Protein AF-0000000077278291 (afdb_homodimer)

Secondary structure (DSSP, 8-state):
-------TT----S--S---PPTT-EEEEEEEE-TTT--EEEEEEEGGGTTEEEEEEE-TT---EEE-SPTT--B---TTTTTS--EEEETTEEEEEETTTTEEEEEE-SSTTPPPEE-SPS-SEEEEEEEEEGGGTEEEEEEEE-TTTTSPPEEEEEEEETTT--EE-GGG-/-------TT----S--S---PPTT-EEEEEEEE-TTT--EEEEEEEGGGTTEEEEEEE-TT---EEE-SPTT--B---TTTTTS--EEEETTEEEEEETTTTEEEEEE-SSTTPPPEE-SPS-SEEEEEEEEEGGGTEEEEEEEE-TTTTS--EEEEEEEETTT--EE-GGG-

Foldseek 3Di:
DDPPPPPPVPPVLVPPPPPPPDPPKDWDADWDAAPPQRKIKTWIQDVVQVRAIFMWIDDRVDDDIATAADRPFHFFWCVVHRPFAAWDDYPQKIWGATHVQQFIWIFHDDHNPTHIDTQADRFQKHWGDWDQDVVQCWIWTFIWHCRVPPDDIDTDIWTARRVRRDIHVPVVD/DPPPPPPVVPPVLVPPPPPPPDPPKDWDADWDAAPPQRKIKTWIQDVVQVRAIFMWIDDRVDDDIATAADRPFHFFWCPVHRPFAAWDDYPQKIWGATHVQQFIWIFHDDHNPTHIDTQADRFQKHWGDWDQDVVQCWIWTFIWHCRVPPDDIDTDIWIARRVRRDIHVPVVD

Radius of gyration: 21.58 Å; Cα contacts (8 Å, |Δi|>4): 771; chains: 2; bounding box: 60×53×53 Å

Sequence (346 aa):
MGGVEAEYGSWKSPISSHLVTRSGNKVDEEPQVDPVTGNVFWSESVNTEEGRNAVFYVTPGKSEVMRWTPPGYDVRTRVNEYGGRAFTVYNNTVFFSQVIDDALYKQDGPGPDTQPSRLTSPSKKRYADGVYWPLKKALVMVVEDHEQGGRETVTALMAVDINTGILGLSGSSMGGVEAEYGSWKSPISSHLVTRSGNKVDEEPQVDPVTGNVFWSESVNTEEGRNAVFYVTPGKSEVMRWTPPGYDVRTRVNEYGGRAFTVYNNTVFFSQVIDDALYKQDGPGPDTQPSRLTSPSKKRYADGVYWPLKKALVMVVEDHEQGGRETVTALMAVDINTGILGLSGSS

Organism: Petrolisthes cinctipes (NCBI:txid88211)

Structure (mmCIF, N/CA/C/O backbone):
data_AF-0000000077278291-model_v1
#
loop_
_entity.id
_entity.type
_entity.pdbx_description
1 polymer 'Uncharacterized protein'
#
loop_
_atom_site.group_PDB
_atom_site.id
_atom_site.type_symbol
_atom_site.label_atom_id
_atom_site.label_alt_id
_atom_site.label_comp_id
_atom_site.label_asym_id
_atom_site.label_entity_id
_atom_site.label_seq_id
_atom_site.pdbx_PDB_ins_code
_atom_site.Cartn_x
_atom_site.Cartn_y
_atom_site.Cartn_z
_atom_site.occupancy
_atom_site.B_iso_or_equiv
_atom_site.auth_seq_id
_atom_site.auth_comp_id
_atom_site.auth_asym_id
_atom_site.auth_atom_id
_atom_site.pdbx_PDB_model_num
ATOM 1 N N . MET A 1 1 ? 32.844 -18.781 21.156 1 25.22 1 MET A N 1
ATOM 2 C CA . MET A 1 1 ? 32.812 -17.984 19.938 1 25.22 1 MET A CA 1
ATOM 3 C C . MET A 1 1 ? 31.406 -17.438 19.688 1 25.22 1 MET A C 1
ATOM 5 O O . MET A 1 1 ? 30.5 -18.172 19.312 1 25.22 1 MET A O 1
ATOM 9 N N . GLY A 1 2 ? 30.828 -16.609 20.547 1 25.22 2 GLY A N 1
ATOM 10 C CA . GLY A 1 2 ? 29.438 -16.297 20.844 1 25.22 2 GLY A CA 1
ATOM 11 C C . GLY A 1 2 ? 28.75 -15.5 19.734 1 25.22 2 GLY A C 1
ATOM 12 O O . GLY A 1 2 ? 29.234 -14.438 19.344 1 25.22 2 GLY A O 1
ATOM 13 N N . GLY A 1 3 ? 28.109 -16.172 18.688 1 23.67 3 GLY A N 1
ATOM 14 C CA . GLY A 1 3 ? 27.531 -15.75 17.422 1 23.67 3 GLY A CA 1
ATOM 15 C C . GLY A 1 3 ? 26.391 -14.758 17.594 1 23.67 3 GLY A C 1
ATOM 16 O O . GLY A 1 3 ? 25.422 -15.039 18.281 1 23.67 3 GLY A O 1
ATOM 17 N N . VAL A 1 4 ? 26.75 -13.414 17.781 1 26.97 4 VAL A N 1
ATOM 18 C CA . VAL A 1 4 ? 25.781 -12.352 18.016 1 26.97 4 VAL A CA 1
ATOM 19 C C . VAL A 1 4 ? 24.703 -12.391 16.938 1 26.97 4 VAL A C 1
ATOM 21 O O . VAL A 1 4 ? 24.984 -12.25 15.75 1 26.97 4 VAL A O 1
ATOM 24 N N . GLU A 1 5 ? 23.703 -13.219 17.078 1 24.02 5 GLU A N 1
ATOM 25 C CA . GLU A 1 5 ? 22.547 -13.398 16.219 1 24.02 5 GLU A CA 1
ATOM 26 C C . GLU A 1 5 ? 21.812 -12.086 15.977 1 24.02 5 GLU A C 1
ATOM 28 O O . GLU A 1 5 ? 21.344 -11.453 16.922 1 24.02 5 GLU A O 1
ATOM 33 N N . ALA A 1 6 ? 22.391 -11.219 15.102 1 30.06 6 ALA A N 1
ATOM 34 C CA . ALA A 1 6 ? 21.75 -9.969 14.719 1 30.06 6 ALA A CA 1
ATOM 35 C C . ALA A 1 6 ? 20.266 -10.18 14.43 1 30.06 6 ALA A C 1
ATOM 37 O O . ALA A 1 6 ? 19.891 -11.07 13.672 1 30.06 6 ALA A O 1
ATOM 38 N N . GLU A 1 7 ? 19.484 -9.961 15.398 1 27.88 7 GLU A N 1
ATOM 39 C CA . GLU A 1 7 ? 18.031 -10.078 15.367 1 27.88 7 GLU A CA 1
ATOM 40 C C . GLU A 1 7 ? 17.453 -9.508 14.07 1 27.88 7 GLU A C 1
ATOM 42 O O . GLU A 1 7 ? 17.922 -8.469 13.586 1 27.88 7 GLU A O 1
ATOM 47 N N . TYR A 1 8 ? 17.047 -10.211 13.062 1 28.86 8 TYR A N 1
ATOM 48 C CA . TYR A 1 8 ? 16.547 -10.07 11.695 1 28.86 8 TYR A CA 1
ATOM 49 C C . TYR A 1 8 ? 15.742 -8.797 11.531 1 28.86 8 TYR A C 1
ATOM 51 O O . TYR A 1 8 ? 15.781 -8.148 10.484 1 28.86 8 TYR A O 1
ATOM 59 N N . GLY A 1 9 ? 14.75 -8.547 12.344 1 29.75 9 GLY A N 1
ATOM 60 C CA . GLY A 1 9 ? 13.789 -7.461 12.18 1 29.75 9 GLY A CA 1
ATOM 61 C C . GLY A 1 9 ? 14.43 -6.086 12.242 1 29.75 9 GLY A C 1
ATOM 62 O O . GLY A 1 9 ? 13.734 -5.07 12.258 1 29.75 9 GLY A O 1
ATOM 63 N N . SER A 1 10 ? 15.641 -5.918 12.805 1 31.31 10 SER A N 1
ATOM 64 C CA . SER A 1 10 ? 16.312 -4.629 12.969 1 31.31 10 SER A CA 1
ATOM 65 C C . SER A 1 10 ? 16.656 -4.012 11.625 1 31.31 10 SER A C 1
ATOM 67 O O . SER A 1 10 ? 17.609 -4.426 10.969 1 31.31 10 SER A O 1
ATOM 69 N N . TRP A 1 11 ? 15.695 -3.873 10.727 1 31.73 11 TRP A N 1
ATOM 70 C CA . TRP A 1 11 ? 16.172 -2.963 9.688 1 31.73 11 TRP A CA 1
ATOM 71 C C . TRP A 1 11 ? 17.141 -1.938 10.273 1 31.73 11 TRP A C 1
ATOM 73 O O . TRP A 1 11 ? 16.812 -1.235 11.227 1 31.73 11 TRP A O 1
ATOM 83 N N . LYS A 1 12 ? 18.359 -2.002 10.336 1 34.72 12 LYS A N 1
ATOM 84 C CA . LYS A 1 12 ? 19.281 -0.893 10.547 1 34.72 12 LYS A CA 1
ATOM 85 C C . LYS A 1 12 ? 18.781 0.377 9.867 1 34.72 12 LYS A C 1
ATOM 87 O O . LYS A 1 12 ? 18.953 0.541 8.656 1 34.72 12 LYS A O 1
ATOM 92 N N . SER A 1 13 ? 17.422 0.618 9.914 1 37.16 13 SER A N 1
ATOM 93 C CA . SER A 1 13 ? 16.953 1.89 9.367 1 37.16 13 SER A CA 1
ATOM 94 C C . SER A 1 13 ? 17.984 2.994 9.594 1 37.16 13 SER A C 1
ATOM 96 O O . SER A 1 13 ? 18.578 3.086 10.672 1 37.16 13 SER A O 1
ATOM 98 N N . PRO A 1 14 ? 18.734 3.33 8.523 1 42.59 14 PRO A N 1
ATOM 99 C CA . PRO A 1 14 ? 19.641 4.453 8.766 1 42.59 14 PRO A CA 1
ATOM 100 C C . PRO A 1 14 ? 19.109 5.41 9.836 1 42.59 14 PRO A C 1
ATOM 102 O O . PRO A 1 14 ? 19.688 6.488 10.039 1 42.59 14 PRO A O 1
ATOM 105 N N . ILE A 1 15 ? 17.875 5.266 10.141 1 44.38 15 ILE A N 1
ATOM 106 C CA . ILE A 1 15 ? 17.469 6.227 11.156 1 44.38 15 ILE A CA 1
ATOM 107 C C . ILE A 1 15 ? 18.141 5.883 12.484 1 44.38 15 ILE A C 1
ATOM 109 O O . ILE A 1 15 ? 17.828 4.871 13.109 1 44.38 15 ILE A O 1
ATOM 113 N N . SER A 1 16 ? 19.406 5.852 12.602 1 40.69 16 SER A N 1
ATOM 114 C CA . SER A 1 16 ? 20.062 5.816 13.906 1 40.69 16 SER A CA 1
ATOM 115 C C . SER A 1 16 ? 19.188 6.465 14.977 1 40.69 16 SER A C 1
ATOM 117 O O . SER A 1 16 ? 18.344 7.312 14.672 1 40.69 16 SER A O 1
ATOM 119 N N . SER A 1 17 ? 18.844 5.824 16.062 1 43.03 17 SER A N 1
ATOM 120 C CA . SER A 1 17 ? 18.328 6.344 17.328 1 43.03 17 SER A CA 1
ATOM 121 C C . SER A 1 17 ? 18.516 7.855 17.422 1 43.03 17 SER A C 1
ATOM 123 O O . SER A 1 17 ? 17.891 8.516 18.25 1 43.03 17 SER A O 1
ATOM 125 N N . HIS A 1 18 ? 19.469 8.352 16.75 1 47.84 18 HIS A N 1
ATOM 126 C CA . HIS A 1 18 ? 19.75 9.75 17.062 1 47.84 18 HIS A CA 1
ATOM 127 C C . HIS A 1 18 ? 18.875 10.688 16.25 1 47.84 18 HIS A C 1
ATOM 129 O O . HIS A 1 18 ? 19.359 11.633 15.625 1 47.84 18 HIS A O 1
ATOM 135 N N . LEU A 1 19 ? 17.719 10.102 15.711 1 53.25 19 LEU A N 1
ATOM 136 C CA . LEU A 1 19 ? 16.922 11.188 15.148 1 53.25 19 LEU A CA 1
ATOM 137 C C . LEU A 1 19 ? 16.828 12.359 16.109 1 53.25 19 LEU A C 1
ATOM 139 O O . LEU A 1 19 ? 16.344 12.211 17.234 1 53.25 19 LEU A O 1
ATOM 143 N N . VAL A 1 20 ? 17.781 13.258 16.047 1 52.31 20 VAL A N 1
ATOM 144 C CA . VAL A 1 20 ? 17.797 14.484 16.844 1 52.31 20 VAL A CA 1
ATOM 145 C C . VAL A 1 20 ? 16.594 15.344 16.5 1 52.31 20 VAL A C 1
ATOM 147 O O . VAL A 1 20 ? 16.438 15.789 15.352 1 52.31 20 VAL A O 1
ATOM 150 N N . THR A 1 21 ? 15.508 15.148 17.203 1 61.69 21 THR A N 1
ATOM 151 C CA . THR A 1 21 ? 14.406 16.094 17.109 1 61.69 21 THR A CA 1
ATOM 152 C C . THR A 1 21 ? 14.883 17.516 17.391 1 61.69 21 THR A C 1
ATOM 154 O O . THR A 1 21 ? 15.945 17.703 18 1 61.69 21 THR A O 1
ATOM 157 N N . ARG A 1 22 ? 14.188 18.406 16.703 1 65.56 22 ARG A N 1
ATOM 158 C CA . ARG A 1 22 ? 14.43 19.797 17.062 1 65.56 22 ARG A CA 1
ATOM 159 C C . ARG A 1 22 ? 14.172 20.031 18.547 1 65.56 22 ARG A C 1
ATOM 161 O O . ARG A 1 22 ? 13.297 19.406 19.141 1 65.56 22 ARG A O 1
ATOM 168 N N . SER A 1 23 ? 15.016 20.844 19.109 1 66.88 23 SER A N 1
ATOM 169 C CA . SER A 1 23 ? 14.977 21.109 20.547 1 66.88 23 SER A CA 1
ATOM 170 C C . SER A 1 23 ? 13.562 21.438 21.016 1 66.88 23 SER A C 1
ATOM 172 O O . SER A 1 23 ? 12.914 22.328 20.453 1 66.88 23 SER A O 1
ATOM 174 N N . GLY A 1 24 ? 13.047 20.609 21.953 1 78.31 24 GLY A N 1
ATOM 175 C CA . GLY A 1 24 ? 11.781 20.859 22.625 1 78.31 24 GLY A CA 1
ATOM 176 C C . GLY A 1 24 ? 10.609 20.125 21.984 1 78.31 24 GLY A C 1
ATOM 177 O O . GLY A 1 24 ? 9.555 19.969 22.609 1 78.31 24 GLY A O 1
ATOM 178 N N . ASN A 1 25 ? 10.805 19.688 20.781 1 83.88 25 ASN A N 1
ATOM 179 C CA . ASN A 1 25 ? 9.727 18.938 20.141 1 83.88 25 ASN A CA 1
ATOM 180 C C . ASN A 1 25 ? 9.719 17.484 20.594 1 83.88 25 ASN A C 1
ATOM 182 O O . ASN A 1 25 ? 10.719 16.969 21.109 1 83.88 25 ASN A O 1
ATOM 186 N N . LYS A 1 26 ? 8.531 16.906 20.531 1 87.94 26 LYS A N 1
ATOM 187 C CA . LYS A 1 26 ? 8.367 15.477 20.797 1 87.94 26 LYS A CA 1
ATOM 188 C C . LYS A 1 26 ? 7.918 14.734 19.531 1 87.94 26 LYS A C 1
ATOM 190 O O . LYS A 1 26 ? 7.008 15.18 18.844 1 87.94 26 LYS A O 1
ATOM 195 N N . VAL A 1 27 ? 8.609 13.641 19.297 1 88.94 27 VAL A N 1
ATOM 196 C CA . VAL A 1 27 ? 8.18 12.789 18.188 1 88.94 27 VAL A CA 1
ATOM 197 C C . VAL A 1 27 ? 6.805 12.203 18.5 1 88.94 27 VAL A C 1
ATOM 199 O O . VAL A 1 27 ? 6.574 11.664 19.578 1 88.94 27 VAL A O 1
ATOM 202 N N . ASP A 1 28 ? 5.914 12.406 17.562 1 91.31 28 ASP A N 1
ATOM 203 C CA . ASP A 1 28 ? 4.566 11.875 17.734 1 91.31 28 ASP A CA 1
ATOM 204 C C . ASP A 1 28 ? 4.375 10.586 16.953 1 91.31 28 ASP A C 1
ATOM 206 O O . ASP A 1 28 ? 3.992 9.555 17.516 1 91.31 28 ASP A O 1
ATOM 210 N N . GLU A 1 29 ? 4.598 10.594 15.672 1 90.31 29 GLU A N 1
ATOM 211 C CA . GLU A 1 29 ? 4.562 9.375 14.859 1 90.31 29 GLU A CA 1
ATOM 212 C C . GLU A 1 29 ? 5.965 8.953 14.43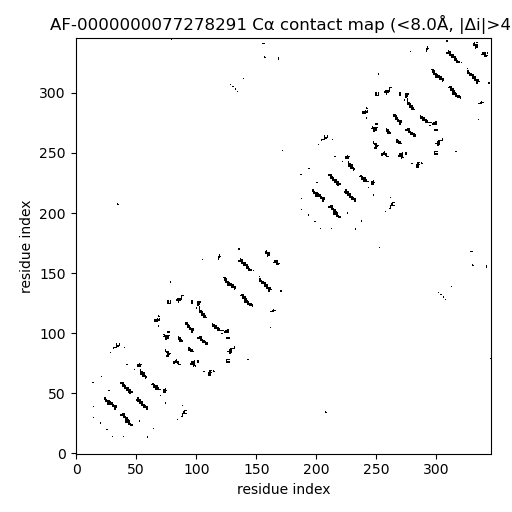8 1 90.31 29 GLU A C 1
ATOM 214 O O . GLU A 1 29 ? 6.781 9.781 14.039 1 90.31 29 GLU A O 1
ATOM 219 N N . GLU A 1 30 ? 6.133 7.648 14.508 1 86.19 30 GLU A N 1
ATOM 220 C CA . GLU A 1 30 ? 7.434 7.066 14.203 1 86.19 30 GLU A CA 1
ATOM 221 C C . GLU A 1 30 ? 7.82 7.32 12.75 1 86.19 30 GLU A C 1
ATOM 223 O O . GLU A 1 30 ? 6.953 7.465 11.883 1 86.19 30 GLU A O 1
ATOM 228 N N . PRO A 1 31 ? 9.117 7.281 12.547 1 92 31 PRO A N 1
ATOM 229 C CA . PRO A 1 31 ? 9.633 7.609 11.219 1 92 31 PRO A CA 1
ATOM 230 C C . PRO A 1 31 ? 9.164 6.633 10.141 1 92 31 PRO A C 1
ATOM 232 O O . PRO A 1 31 ? 9 5.441 10.414 1 92 31 PRO A O 1
ATOM 235 N N . GLN A 1 32 ? 8.898 7.188 9.031 1 92.88 32 GLN A N 1
ATOM 236 C CA . GLN A 1 32 ? 8.641 6.473 7.785 1 92.88 32 GLN A CA 1
ATOM 237 C C . GLN A 1 32 ? 9.695 6.801 6.734 1 92.88 32 GLN A C 1
ATOM 239 O O . GLN A 1 32 ? 10.102 7.953 6.59 1 92.88 32 GLN A O 1
ATOM 244 N N . VAL A 1 33 ? 10.102 5.77 6.016 1 91.62 33 VAL A N 1
ATOM 245 C CA . VAL A 1 33 ? 11.031 5.965 4.91 1 91.62 33 VAL A CA 1
ATOM 246 C C . VAL A 1 33 ? 10.273 6.016 3.59 1 91.62 33 VAL A C 1
ATOM 248 O O . VAL A 1 33 ? 9.461 5.129 3.299 1 91.62 33 VAL A O 1
ATOM 251 N N . ASP A 1 34 ? 10.477 7.055 2.865 1 92.69 34 ASP A N 1
ATOM 252 C CA . ASP A 1 34 ? 9.938 7.105 1.51 1 92.69 34 ASP A CA 1
ATOM 253 C C . ASP A 1 34 ? 10.562 6.023 0.629 1 92.69 34 ASP A C 1
ATOM 255 O O . ASP A 1 34 ? 11.773 6.02 0.406 1 92.69 34 ASP A O 1
ATOM 259 N N . PRO A 1 35 ? 9.75 5.152 0.091 1 87.44 35 PRO A N 1
ATOM 260 C CA . PRO A 1 35 ? 10.328 4.016 -0.628 1 87.44 35 PRO A CA 1
ATOM 261 C C . PRO A 1 35 ? 10.977 4.418 -1.95 1 87.44 35 PRO A C 1
ATOM 263 O O . PRO A 1 35 ? 11.727 3.639 -2.537 1 87.44 35 PRO A O 1
ATOM 266 N N . VAL A 1 36 ? 10.688 5.582 -2.432 1 87.5 36 VAL A N 1
ATOM 267 C CA . VAL A 1 36 ? 11.219 6.027 -3.717 1 87.5 36 VAL A CA 1
ATOM 268 C C . VAL A 1 36 ? 12.492 6.832 -3.496 1 87.5 36 VAL A C 1
ATOM 270 O O . VAL A 1 36 ? 13.523 6.555 -4.113 1 87.5 36 VAL A O 1
ATOM 273 N N . THR A 1 37 ? 12.508 7.738 -2.533 1 88.94 37 THR A N 1
ATOM 274 C CA . THR A 1 37 ? 13.609 8.688 -2.396 1 88.94 37 THR A CA 1
ATOM 275 C C . THR A 1 37 ? 14.57 8.242 -1.298 1 88.94 37 THR A C 1
ATOM 277 O O . THR A 1 37 ? 15.711 8.711 -1.24 1 88.94 37 THR A O 1
ATOM 280 N N . GLY A 1 38 ? 14.047 7.477 -0.357 1 88.5 38 GLY A N 1
ATOM 281 C CA . GLY A 1 38 ? 14.859 7.09 0.788 1 88.5 38 GLY A CA 1
ATOM 282 C C . GLY A 1 38 ? 14.844 8.125 1.898 1 88.5 38 GLY A C 1
ATOM 283 O O . GLY A 1 38 ? 15.398 7.887 2.977 1 88.5 38 GLY A O 1
ATOM 284 N N . ASN A 1 39 ? 14.242 9.234 1.691 1 91.25 39 ASN A N 1
ATOM 285 C CA . ASN A 1 39 ? 14.117 10.234 2.748 1 91.25 39 ASN A CA 1
ATOM 286 C C . ASN A 1 39 ? 13.297 9.711 3.924 1 91.25 39 ASN A C 1
ATOM 288 O O . ASN A 1 39 ? 12.414 8.875 3.744 1 91.25 39 ASN A O 1
ATOM 292 N N . VAL A 1 40 ? 13.633 10.203 5.094 1 92.69 40 VAL A N 1
ATOM 293 C CA . VAL A 1 40 ? 12.969 9.766 6.316 1 92.69 40 VAL A CA 1
ATOM 294 C C . VAL A 1 40 ? 12.047 10.867 6.836 1 92.69 40 VAL A C 1
ATOM 296 O O . VAL A 1 40 ? 12.469 12.008 7 1 92.69 40 VAL A O 1
ATOM 299 N N . PHE A 1 41 ? 10.828 10.492 7.105 1 93.69 41 PHE A N 1
ATOM 300 C CA . PHE A 1 41 ? 9.82 11.438 7.547 1 93.69 41 PHE A CA 1
ATOM 301 C C . PHE A 1 41 ? 9.25 11.039 8.906 1 93.69 41 PHE A C 1
ATOM 303 O O . PHE A 1 41 ? 9.102 9.852 9.188 1 93.69 41 PHE A O 1
ATOM 310 N N . TRP A 1 42 ? 8.938 12.023 9.711 1 93.94 42 TRP A N 1
ATOM 311 C CA . TRP A 1 42 ? 8.227 11.797 10.961 1 93.94 42 TRP A CA 1
ATOM 312 C C . TRP A 1 42 ? 7.414 13.023 11.352 1 93.94 42 TRP A C 1
ATOM 314 O O . TRP A 1 42 ? 7.504 14.07 10.703 1 93.94 42 TRP A O 1
ATOM 324 N N . SER A 1 43 ? 6.535 12.867 12.305 1 95.5 43 SER A N 1
ATOM 325 C CA . SER A 1 43 ? 5.801 14.023 12.812 1 95.5 43 SER A CA 1
ATOM 326 C C . SER A 1 43 ? 6.234 14.375 14.234 1 95.5 43 SER A C 1
ATOM 328 O O . SER A 1 43 ? 6.602 13.492 15.008 1 95.5 43 SER A O 1
ATOM 330 N N . GLU A 1 44 ? 6.203 15.656 14.477 1 93.75 44 GLU A N 1
ATOM 331 C CA . GLU A 1 44 ? 6.508 16.188 15.805 1 93.75 44 GLU A CA 1
ATOM 332 C C . GLU A 1 44 ? 5.395 17.109 16.312 1 93.75 44 GLU A C 1
ATOM 334 O O . GLU A 1 44 ? 4.758 17.797 15.516 1 93.75 44 GLU A O 1
ATOM 339 N N . SER A 1 45 ? 5.211 16.984 17.594 1 95.88 45 SER A N 1
ATOM 340 C CA . SER A 1 45 ? 4.469 18.047 18.281 1 95.88 45 SER A CA 1
ATOM 341 C C . SER A 1 45 ? 5.344 19.281 18.484 1 95.88 45 SER A C 1
ATOM 343 O O . SER A 1 45 ? 6.371 19.203 19.172 1 95.88 45 SER A O 1
ATOM 345 N N . VAL A 1 46 ? 4.961 20.453 17.922 1 94.62 46 VAL A N 1
ATOM 346 C CA . VAL A 1 46 ? 5.781 21.656 17.906 1 94.62 46 VAL A CA 1
ATOM 347 C C . VAL A 1 46 ? 5.398 22.547 19.094 1 94.62 46 VAL A C 1
ATOM 349 O O . VAL A 1 46 ? 4.324 23.156 19.078 1 94.62 46 VAL A O 1
ATOM 352 N N . ASN A 1 47 ? 6.316 22.641 20.016 1 92.56 47 ASN A N 1
ATOM 353 C CA . ASN A 1 47 ? 6.051 23.344 21.266 1 92.56 47 ASN A CA 1
ATOM 354 C C . ASN A 1 47 ? 5.727 24.812 21.016 1 92.56 47 ASN A C 1
ATOM 356 O O . ASN A 1 47 ? 4.859 25.375 21.688 1 92.56 47 ASN A O 1
ATOM 360 N N . THR A 1 48 ? 6.375 25.406 20.078 1 93.25 48 THR A N 1
ATOM 361 C CA . THR A 1 48 ? 6.211 26.828 19.812 1 93.25 48 THR A CA 1
ATOM 362 C C . THR A 1 48 ? 4.945 27.078 18.984 1 93.25 48 THR A C 1
ATOM 364 O O . THR A 1 48 ? 4.594 28.234 18.734 1 93.25 48 THR A O 1
ATOM 367 N N . GLU A 1 49 ? 4.273 26.078 18.594 1 95.12 49 GLU A N 1
ATOM 368 C CA . GLU A 1 49 ? 3.055 26.172 17.797 1 95.12 49 GLU A CA 1
ATOM 369 C C . GLU A 1 49 ? 1.877 25.5 18.5 1 95.12 49 GLU A C 1
ATOM 371 O O . GLU A 1 49 ? 1.124 24.75 17.875 1 95.12 49 GLU A O 1
ATOM 376 N N . GLU A 1 50 ? 1.815 25.703 19.734 1 94.81 50 GLU A N 1
ATOM 377 C CA . GLU A 1 50 ? 0.716 25.234 20.578 1 94.81 50 GLU A CA 1
ATOM 378 C C . GLU A 1 50 ? 0.604 23.719 20.547 1 94.81 50 GLU A C 1
ATOM 380 O O . GLU A 1 50 ? -0.495 23.172 20.641 1 94.81 50 GLU A O 1
ATOM 385 N N . GLY A 1 51 ? 1.615 23.094 20.188 1 95.62 51 GLY A N 1
ATOM 386 C CA . GLY A 1 51 ? 1.646 21.641 20.234 1 95.62 51 GLY A CA 1
ATOM 387 C C . GLY A 1 51 ? 1.068 20.984 19 1 95.62 51 GLY A C 1
ATOM 388 O O . GLY A 1 51 ? 0.83 19.781 18.984 1 95.62 51 GLY A O 1
ATOM 389 N N . ARG A 1 52 ? 0.859 21.797 17.984 1 96.81 52 ARG A N 1
ATOM 390 C CA . ARG A 1 52 ? 0.421 21.203 16.719 1 96.81 52 ARG A CA 1
ATOM 391 C C . ARG A 1 52 ? 1.5 20.312 16.125 1 96.81 52 ARG A C 1
ATOM 393 O O . ARG A 1 52 ? 2.693 20.562 16.297 1 96.81 52 ARG A O 1
ATOM 400 N N . ASN A 1 53 ? 0.968 19.297 15.461 1 97.19 53 ASN A N 1
ATOM 401 C CA . ASN A 1 53 ? 1.907 18.375 14.828 1 97.19 53 ASN A CA 1
ATOM 402 C C . ASN A 1 53 ? 2.275 18.828 13.422 1 97.19 53 ASN A C 1
ATOM 404 O O . ASN A 1 53 ? 1.414 19.297 12.664 1 97.19 53 ASN A O 1
ATOM 408 N N . ALA A 1 54 ? 3.58 18.688 13.117 1 95.56 54 ALA A N 1
ATOM 409 C CA . ALA A 1 54 ? 4.105 18.922 11.781 1 95.56 54 ALA A CA 1
ATOM 410 C C . ALA A 1 54 ? 5 17.781 11.32 1 95.56 54 ALA A C 1
ATOM 412 O O . ALA A 1 54 ? 5.57 17.062 12.141 1 95.56 54 ALA A O 1
ATOM 413 N N . VAL A 1 55 ? 5.074 17.625 10.008 1 95.44 55 VAL A N 1
ATOM 414 C CA . VAL A 1 55 ? 5.945 16.609 9.43 1 95.44 55 VAL A CA 1
ATOM 415 C C . VAL A 1 55 ? 7.32 17.203 9.148 1 95.44 55 VAL A C 1
ATOM 417 O O . VAL A 1 55 ? 7.43 18.328 8.648 1 9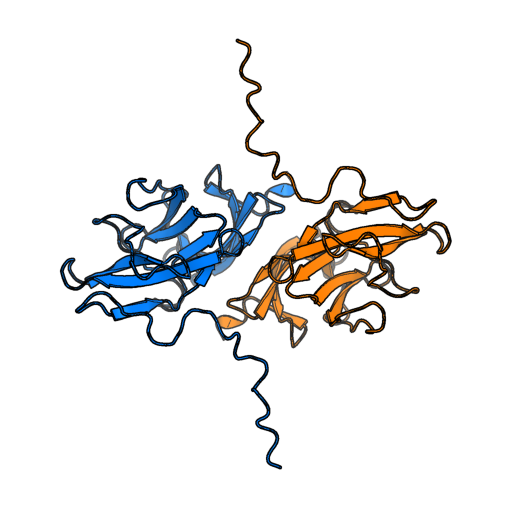5.44 55 VAL A O 1
ATOM 420 N N . PHE A 1 56 ? 8.305 16.469 9.547 1 93.25 56 PHE A N 1
ATOM 421 C CA . PHE A 1 56 ? 9.703 16.766 9.273 1 93.25 56 PHE A CA 1
ATOM 422 C C . PHE A 1 56 ? 10.359 15.656 8.469 1 93.25 56 PHE A C 1
ATOM 424 O O . PHE A 1 56 ? 9.781 14.578 8.312 1 93.25 56 PHE A O 1
ATOM 431 N N . TYR A 1 57 ? 11.5 16.016 7.902 1 92.62 57 TYR A N 1
ATOM 432 C CA . TYR A 1 57 ? 12.211 14.984 7.16 1 92.62 57 TYR A CA 1
ATOM 433 C C . TYR A 1 57 ? 13.719 15.227 7.18 1 92.62 57 TYR A C 1
ATOM 435 O O . TYR A 1 57 ? 14.164 16.328 7.52 1 92.62 57 TYR A O 1
ATOM 443 N N . VAL A 1 58 ? 14.406 14.188 6.922 1 89.62 58 VAL A N 1
ATOM 444 C CA . VAL A 1 58 ? 15.852 14.242 6.734 1 89.62 58 VAL A CA 1
ATOM 445 C C . VAL A 1 58 ? 16.25 13.359 5.559 1 89.62 58 VAL A C 1
ATOM 447 O O . VAL A 1 58 ? 15.609 12.336 5.297 1 89.62 58 VAL A O 1
ATOM 450 N N . THR A 1 59 ? 17.203 13.852 4.828 1 88.62 59 THR A N 1
ATOM 451 C CA . THR A 1 59 ? 17.844 13.008 3.822 1 88.62 59 THR 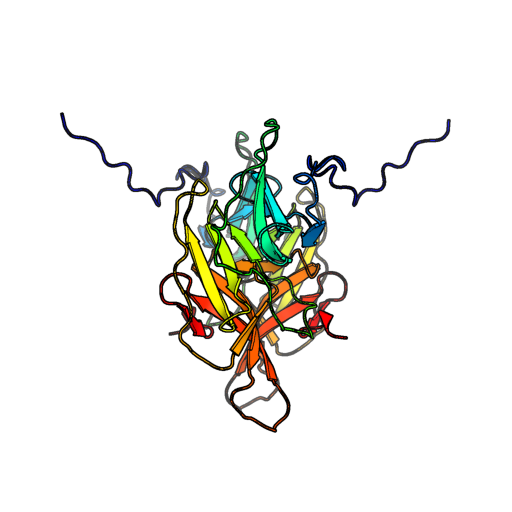A CA 1
ATOM 452 C C . THR A 1 59 ? 18.984 12.203 4.438 1 88.62 59 THR A C 1
ATOM 454 O O . THR A 1 59 ? 19.875 12.766 5.082 1 88.62 59 THR A O 1
ATOM 457 N N . PRO A 1 60 ? 18.891 10.93 4.273 1 85.44 60 PRO A N 1
ATOM 458 C CA . PRO A 1 60 ? 19.984 10.133 4.828 1 85.44 60 PRO A CA 1
ATOM 459 C C . PRO A 1 60 ? 21.359 10.633 4.375 1 85.44 60 PRO A C 1
ATOM 461 O O . PRO A 1 60 ? 21.547 10.945 3.195 1 85.44 60 PRO A O 1
ATOM 464 N N . GLY A 1 61 ? 22.25 10.656 5.293 1 84.25 61 GLY A N 1
ATOM 465 C CA . GLY A 1 61 ? 23.578 11.164 5.008 1 84.25 61 GLY A CA 1
ATOM 466 C C . GLY A 1 61 ? 23.719 12.656 5.234 1 84.25 61 GLY A C 1
ATOM 467 O O . GLY A 1 61 ? 24.828 13.188 5.273 1 84.25 61 GLY A O 1
ATOM 468 N N . LYS A 1 62 ? 22.609 13.219 5.242 1 83.12 62 LYS A N 1
ATOM 469 C CA . LYS A 1 62 ? 22.594 14.633 5.605 1 83.12 62 LYS A CA 1
ATOM 470 C C . LYS A 1 62 ? 22.125 14.836 7.043 1 83.12 62 LYS A C 1
ATOM 472 O O . LYS A 1 62 ? 21.422 13.984 7.594 1 83.12 62 LYS A O 1
ATOM 477 N N . SER A 1 63 ? 22.578 15.812 7.711 1 78.12 63 SER A N 1
ATOM 478 C CA . SER A 1 63 ? 22.25 16.016 9.117 1 78.12 63 SER A CA 1
ATOM 479 C C . SER A 1 63 ? 21.141 17.047 9.289 1 78.12 63 SER A C 1
ATOM 481 O O . SER A 1 63 ? 20.516 17.125 10.352 1 78.12 63 SER A O 1
ATOM 483 N N . GLU A 1 64 ? 20.875 17.672 8.336 1 84.06 64 GLU A N 1
ATOM 484 C CA . GLU A 1 64 ? 19.922 18.766 8.492 1 84.06 64 GLU A CA 1
ATOM 485 C C . GLU A 1 64 ? 18.484 18.266 8.445 1 84.06 64 GLU A C 1
ATOM 487 O O . GLU A 1 64 ? 18.062 17.672 7.457 1 84.06 64 GLU A O 1
ATOM 492 N N . VAL A 1 65 ? 17.781 18.469 9.523 1 87.75 65 VAL A N 1
ATOM 493 C CA . VAL A 1 65 ? 16.359 18.188 9.617 1 87.75 65 VAL A CA 1
ATOM 494 C C . VAL A 1 65 ? 15.57 19.375 9.039 1 87.75 65 VAL A C 1
ATOM 496 O O . VAL A 1 65 ? 15.82 20.531 9.391 1 87.75 65 VAL A O 1
ATOM 499 N N . MET A 1 66 ? 14.664 19.016 8.18 1 90.25 66 MET A N 1
ATOM 500 C CA . MET A 1 66 ? 13.852 20.062 7.559 1 90.25 66 MET A CA 1
ATOM 501 C C . MET A 1 66 ? 12.375 19.844 7.844 1 90.25 66 MET A C 1
ATOM 503 O O . MET A 1 66 ? 11.914 18.703 7.957 1 90.25 66 MET A O 1
ATOM 507 N N . ARG A 1 67 ? 11.742 20.969 7.961 1 92.31 67 ARG A N 1
ATOM 508 C CA . ARG A 1 67 ? 10.289 20.922 8.094 1 92.31 67 ARG A CA 1
ATOM 509 C C . ARG A 1 67 ? 9.625 20.75 6.727 1 92.31 67 ARG A C 1
ATOM 511 O O . ARG A 1 67 ? 10.023 21.391 5.75 1 92.31 67 ARG A O 1
ATOM 518 N N . TRP A 1 68 ? 8.625 19.891 6.668 1 95.06 68 TRP A N 1
ATOM 519 C CA . TRP A 1 68 ? 7.902 19.672 5.422 1 95.06 68 TRP A CA 1
ATOM 520 C C . TRP A 1 68 ? 6.574 20.422 5.422 1 95.06 68 TRP A C 1
ATOM 522 O O . TRP A 1 68 ? 6.285 21.188 4.5 1 95.06 68 TRP A O 1
ATOM 532 N N . THR A 1 69 ? 5.801 20.188 6.465 1 95.12 69 THR A N 1
ATOM 533 C CA . THR A 1 69 ? 4.48 20.812 6.551 1 95.12 69 THR A CA 1
ATOM 534 C C . THR A 1 69 ? 4.582 22.219 7.121 1 95.12 69 THR A C 1
ATOM 536 O O . THR A 1 69 ? 5.188 22.422 8.18 1 95.12 69 THR A O 1
ATOM 539 N N . PRO A 1 70 ? 3.988 23.203 6.539 1 93.94 70 PRO A N 1
ATOM 540 C CA . PRO A 1 70 ? 4.086 24.578 7.035 1 93.94 70 PRO A CA 1
ATOM 541 C C . PRO A 1 70 ? 3.283 24.797 8.312 1 93.94 70 PRO A C 1
ATOM 543 O O . PRO A 1 70 ? 2.459 23.953 8.688 1 93.94 70 PRO A O 1
ATOM 546 N N . PRO A 1 71 ? 3.633 25.906 8.953 1 92.75 71 PRO A N 1
ATOM 547 C CA . PRO A 1 71 ? 2.797 26.266 10.102 1 92.75 71 PRO A CA 1
ATOM 548 C C . PRO A 1 71 ? 1.321 26.406 9.734 1 92.75 71 PRO A C 1
ATOM 550 O O . PRO A 1 71 ? 0.995 26.703 8.586 1 92.75 71 PRO A O 1
ATOM 553 N N . GLY A 1 72 ? 0.433 26.188 10.688 1 93.44 72 GLY A N 1
ATOM 554 C CA . GLY A 1 72 ? -0.995 26.359 10.469 1 93.44 72 GLY A CA 1
ATOM 555 C C . GLY A 1 72 ? -1.728 25.031 10.281 1 93.44 72 GLY A C 1
ATOM 556 O O . GLY A 1 72 ? -2.957 25 10.336 1 93.44 72 GLY A O 1
ATOM 557 N N . TYR A 1 73 ? -0.973 24.062 10.062 1 96.12 73 TYR A N 1
ATOM 558 C CA . TYR A 1 73 ? -1.551 22.734 9.945 1 96.12 73 TYR A CA 1
ATOM 559 C C . TYR A 1 73 ? -1.325 21.922 11.219 1 96.12 73 TYR A C 1
ATOM 561 O O . TYR A 1 73 ? -0.425 22.234 12.008 1 96.12 73 TYR A O 1
ATOM 569 N N . ASP A 1 74 ? -2.18 21.016 11.453 1 98 74 ASP A N 1
ATOM 570 C CA . ASP A 1 74 ? -2.084 20.078 12.57 1 98 74 ASP A CA 1
ATOM 571 C C . ASP A 1 74 ? -2.264 18.641 12.102 1 98 74 ASP A C 1
ATOM 573 O O . ASP A 1 74 ? -3.391 18.156 12.008 1 98 74 ASP A O 1
ATOM 577 N N . VAL A 1 75 ? -1.149 17.969 11.898 1 97.75 75 VAL A N 1
ATOM 578 C CA . VAL A 1 75 ? -1.122 16.641 11.297 1 97.75 75 VAL A CA 1
ATOM 579 C C . VAL A 1 75 ? -1.452 15.594 12.359 1 97.75 75 VAL A C 1
ATOM 581 O O . VAL A 1 75 ? -0.552 14.977 12.93 1 97.75 75 VAL A O 1
ATOM 584 N N . ARG A 1 76 ? -2.691 15.445 12.586 1 98.19 76 ARG A N 1
ATOM 585 C CA . ARG A 1 76 ? -3.264 14.461 13.5 1 98.19 76 ARG A CA 1
ATOM 586 C C . ARG A 1 76 ? -4.598 13.945 12.977 1 98.19 76 ARG A C 1
ATOM 588 O O . ARG A 1 76 ? -5.191 14.539 12.078 1 98.19 76 ARG A O 1
ATOM 595 N N . THR A 1 77 ? -4.984 12.844 13.492 1 98.12 77 THR A N 1
ATOM 596 C CA . THR A 1 77 ? -6.297 12.289 13.164 1 98.12 77 THR A CA 1
ATOM 597 C C . THR A 1 77 ? -6.984 11.758 14.414 1 98.12 77 THR A C 1
ATOM 599 O O . THR A 1 77 ? -6.328 11.25 15.328 1 98.12 77 THR A O 1
ATOM 602 N N . ARG A 1 78 ? -8.25 11.781 14.375 1 96.62 78 ARG A N 1
ATOM 603 C CA . ARG A 1 78 ? -9.047 11.273 15.492 1 96.62 78 ARG A CA 1
ATOM 604 C C . ARG A 1 78 ? -9.422 9.812 15.281 1 96.62 78 ARG A C 1
ATOM 606 O O . ARG A 1 78 ? -10.055 9.195 16.141 1 96.62 78 ARG A O 1
ATOM 613 N N . VAL A 1 79 ? -9.086 9.289 14.219 1 95.94 79 VAL A N 1
ATOM 614 C CA . VAL A 1 79 ? -9.414 7.891 13.938 1 95.94 79 VAL A CA 1
ATOM 615 C C . VAL A 1 79 ? -8.867 7 15.055 1 95.94 79 VAL A C 1
ATOM 617 O O . VAL A 1 79 ? -7.742 7.191 15.516 1 95.94 79 VAL A O 1
ATOM 620 N N . ASN A 1 80 ? -9.711 6.02 15.492 1 92.19 80 ASN A N 1
ATOM 621 C CA . ASN A 1 80 ? -9.352 5.113 16.578 1 92.19 80 ASN A CA 1
ATOM 622 C C . ASN A 1 80 ? -8.922 5.879 17.828 1 92.19 80 ASN A C 1
ATOM 624 O O . ASN A 1 80 ? -7.914 5.547 18.453 1 92.19 80 ASN A O 1
ATOM 628 N N . GLU A 1 81 ? -9.633 6.98 18.094 1 90.38 81 GLU A N 1
ATOM 629 C CA . GLU A 1 81 ? -9.344 7.812 19.25 1 90.38 81 GLU A CA 1
ATOM 630 C C . GLU A 1 81 ? -7.895 8.289 19.25 1 90.38 81 GLU A C 1
ATOM 632 O O . GLU A 1 81 ? -7.18 8.125 20.234 1 90.38 81 GLU A O 1
ATOM 637 N N . TYR A 1 82 ? -7.395 8.852 18.203 1 90.88 82 TYR A N 1
ATOM 638 C CA . TYR A 1 82 ? -6.09 9.469 18.016 1 90.88 82 TYR A CA 1
ATOM 639 C C . TYR A 1 82 ? -4.992 8.414 17.922 1 90.88 82 TYR A C 1
ATOM 641 O O . TYR A 1 82 ? -3.807 8.727 18.016 1 90.88 82 TYR A O 1
ATOM 649 N N . GLY A 1 83 ? -5.473 7.176 17.656 1 91 83 GLY A N 1
ATOM 650 C CA . GLY A 1 83 ? -4.492 6.109 17.562 1 91 83 GLY A CA 1
ATOM 651 C C . GLY A 1 83 ? -4.035 5.852 16.125 1 91 83 GLY A C 1
ATOM 652 O O . GLY A 1 83 ? -3.053 5.145 15.906 1 91 83 GLY A O 1
ATOM 653 N N . GLY A 1 84 ? -4.695 6.371 15.203 1 94.31 84 GLY A N 1
ATOM 654 C CA . GLY A 1 84 ? -4.324 6.156 13.812 1 94.31 84 GLY A CA 1
ATOM 655 C C . GLY A 1 84 ? -3.139 6.996 13.375 1 94.31 84 GLY A C 1
ATOM 656 O O . GLY A 1 84 ? -2.832 8.016 13.992 1 94.31 84 GLY A O 1
ATOM 657 N N . ARG A 1 85 ? -2.465 6.559 12.383 1 96.88 85 ARG A N 1
ATOM 658 C CA . ARG A 1 85 ? -1.401 7.363 11.781 1 96.88 85 ARG A CA 1
ATOM 659 C C . ARG A 1 85 ? -1.973 8.406 10.828 1 96.88 85 ARG A C 1
ATOM 661 O O . ARG A 1 85 ? -2.834 8.102 10.008 1 96.88 85 ARG A O 1
ATOM 668 N N . ALA A 1 86 ? -1.391 9.57 10.922 1 98.38 86 ALA A N 1
ATOM 669 C CA . ALA A 1 86 ? -2.041 10.703 10.273 1 98.38 86 ALA A CA 1
ATOM 670 C C . ALA A 1 86 ? -1.359 11.055 8.953 1 98.38 86 ALA A C 1
ATOM 672 O O . ALA A 1 86 ? -1.877 11.852 8.172 1 98.38 86 ALA A O 1
ATOM 673 N N . PHE A 1 87 ? -0.154 10.445 8.688 1 97.69 87 PHE A N 1
ATOM 674 C CA . PHE A 1 87 ? 0.451 10.805 7.41 1 97.69 87 PHE A CA 1
ATOM 675 C C . PHE A 1 87 ? 1.122 9.594 6.777 1 97.69 87 PHE A C 1
ATOM 677 O O . PHE A 1 87 ? 1.421 8.609 7.461 1 97.69 87 PHE A O 1
ATOM 684 N N . THR A 1 88 ? 1.263 9.633 5.531 1 97.44 88 THR A N 1
ATOM 685 C CA . THR A 1 88 ? 2.072 8.734 4.723 1 97.44 88 THR A CA 1
ATOM 686 C C . THR A 1 88 ? 2.789 9.492 3.613 1 97.44 88 THR A C 1
ATOM 688 O O . THR A 1 88 ? 2.498 10.664 3.367 1 97.44 88 THR A O 1
ATOM 691 N N . VAL A 1 89 ? 3.814 8.852 3.107 1 95.88 89 VAL A N 1
ATOM 692 C CA . VAL A 1 89 ? 4.648 9.547 2.129 1 95.88 89 VAL A CA 1
ATOM 693 C C . VAL A 1 89 ? 4.961 8.617 0.962 1 95.88 89 VAL A C 1
ATOM 695 O O . VAL A 1 89 ? 5.125 7.406 1.152 1 95.88 89 VAL A O 1
ATOM 698 N N . TYR A 1 90 ? 4.965 9.141 -0.18 1 94.25 90 TYR A N 1
ATOM 699 C CA . TYR A 1 90 ? 5.406 8.453 -1.389 1 94.25 90 TYR A CA 1
ATOM 700 C C . TYR A 1 90 ? 5.996 9.445 -2.391 1 94.25 90 TYR A C 1
ATOM 702 O O . TYR A 1 90 ? 5.32 10.391 -2.811 1 94.25 90 TYR A O 1
ATOM 710 N N . ASN A 1 91 ? 7.242 9.227 -2.793 1 92.69 91 ASN A N 1
ATOM 711 C CA . ASN A 1 91 ? 7.934 10.008 -3.814 1 92.69 91 ASN A CA 1
ATOM 712 C C . ASN A 1 91 ? 7.844 11.5 -3.531 1 92.69 91 ASN A C 1
ATOM 714 O O . ASN A 1 91 ? 7.438 12.273 -4.395 1 92.69 91 ASN A O 1
ATOM 718 N N . ASN A 1 92 ? 8.117 11.844 -2.311 1 93.44 92 ASN A N 1
ATOM 719 C CA . ASN A 1 92 ? 8.203 13.219 -1.824 1 93.44 92 ASN A CA 1
ATOM 720 C C . ASN A 1 92 ? 6.832 13.891 -1.817 1 93.44 92 ASN A C 1
ATOM 722 O O . ASN A 1 92 ? 6.738 15.117 -1.875 1 93.44 92 ASN A O 1
ATOM 726 N N . THR A 1 93 ? 5.859 13.109 -1.861 1 95.81 93 THR A N 1
ATOM 727 C CA . THR A 1 93 ? 4.516 13.617 -1.606 1 95.81 93 THR A CA 1
ATOM 728 C C . THR A 1 93 ? 4 13.133 -0.255 1 95.81 93 THR A C 1
ATOM 730 O O . THR A 1 93 ? 3.98 11.93 0.01 1 95.81 93 THR A O 1
ATOM 733 N N . VAL A 1 94 ? 3.689 14.078 0.584 1 96.94 94 VAL A N 1
ATOM 734 C CA . VAL A 1 94 ? 3.113 13.75 1.884 1 96.94 94 VAL A CA 1
ATOM 735 C C . VAL A 1 94 ? 1.593 13.875 1.821 1 96.94 94 VAL A C 1
ATOM 737 O O . VAL A 1 94 ? 1.066 14.883 1.335 1 96.94 94 VAL A O 1
ATOM 740 N N . PHE A 1 95 ? 0.949 12.859 2.211 1 98.25 95 PHE A N 1
ATOM 741 C CA . PHE A 1 95 ? -0.488 12.875 2.453 1 98.25 95 PHE A CA 1
ATOM 742 C C . PHE A 1 95 ? -0.784 12.852 3.949 1 98.25 95 PHE A C 1
ATOM 744 O O . PHE A 1 95 ? -0.208 12.055 4.691 1 98.25 95 PHE A O 1
ATOM 751 N N . PHE A 1 96 ? -1.679 13.758 4.395 1 98.25 96 PHE A N 1
ATOM 752 C CA . PHE A 1 96 ? -1.871 13.781 5.84 1 98.25 96 PHE A CA 1
ATOM 753 C C . PHE A 1 96 ? -3.295 14.195 6.191 1 98.25 96 PHE A C 1
ATOM 755 O O . PHE A 1 96 ? -3.936 14.93 5.434 1 98.25 96 PHE A O 1
ATOM 762 N N . SER A 1 97 ? -3.732 13.688 7.27 1 98.69 97 SER A N 1
ATOM 763 C CA . SER A 1 97 ? -4.988 14.125 7.875 1 98.69 97 SER A CA 1
ATOM 764 C C . SER A 1 97 ? -4.785 15.375 8.727 1 98.69 97 SER A C 1
ATOM 766 O O . SER A 1 97 ? -3.824 15.453 9.5 1 98.69 97 SER A O 1
ATOM 768 N N . GLN A 1 98 ? -5.645 16.25 8.547 1 98.19 98 GLN A N 1
ATOM 769 C CA . GLN A 1 98 ? -5.672 17.438 9.375 1 98.19 98 GLN A CA 1
ATOM 770 C C . GLN A 1 98 ? -6.809 17.375 10.398 1 98.19 98 GLN A C 1
ATOM 772 O O . GLN A 1 98 ? -7.98 17.297 10.023 1 98.19 98 GLN A O 1
ATOM 777 N N . VAL A 1 99 ? -6.441 17.516 11.656 1 97.94 99 VAL A N 1
ATOM 778 C CA . VAL A 1 99 ? -7.418 17.25 12.711 1 97.94 99 VAL A CA 1
ATOM 779 C C . VAL A 1 99 ? -8.414 18.406 12.789 1 97.94 99 VAL A C 1
ATOM 781 O O . VAL A 1 99 ? -9.539 18.234 13.266 1 97.94 99 VAL A O 1
ATOM 784 N N . ILE A 1 100 ? -8.07 19.578 12.32 1 96.88 100 ILE A N 1
ATOM 785 C CA . ILE A 1 100 ? -8.898 20.781 12.422 1 96.88 100 ILE A CA 1
ATOM 786 C C . ILE A 1 100 ? -10.188 20.578 11.617 1 96.88 100 ILE A C 1
ATOM 788 O O . ILE A 1 100 ? -11.266 20.969 12.062 1 96.88 100 ILE A O 1
ATOM 792 N N . ASP A 1 101 ? -10.109 19.953 10.477 1 97.69 101 ASP A N 1
ATOM 793 C CA . ASP A 1 101 ? -11.289 19.828 9.625 1 97.69 101 ASP A CA 1
ATOM 794 C C . ASP A 1 101 ? -11.5 18.375 9.203 1 97.69 101 ASP A C 1
ATOM 796 O O . ASP A 1 101 ? -12.383 18.078 8.398 1 97.69 101 ASP A O 1
ATOM 800 N N . ASP A 1 102 ? -10.68 17.469 9.633 1 97.69 102 ASP A N 1
ATOM 801 C CA . ASP A 1 102 ? -10.758 16.031 9.453 1 97.69 102 ASP A CA 1
ATOM 802 C C . ASP A 1 102 ? -10.578 15.648 7.98 1 97.69 102 ASP A C 1
ATOM 804 O O . ASP A 1 102 ? -10.922 14.531 7.574 1 97.69 102 ASP A O 1
ATOM 808 N N . ALA A 1 103 ? -10.031 16.531 7.191 1 98.12 103 ALA A N 1
ATOM 809 C CA . ALA A 1 103 ? -9.836 16.266 5.77 1 98.12 103 ALA A CA 1
ATOM 810 C C . ALA A 1 103 ? -8.445 15.68 5.504 1 98.12 103 ALA A C 1
ATOM 812 O O . ALA A 1 103 ? -7.559 15.773 6.355 1 98.12 103 ALA A O 1
ATOM 813 N N . LEU A 1 104 ? -8.367 15.062 4.348 1 98.56 104 LEU A N 1
ATOM 814 C CA . LEU A 1 104 ? -7.082 14.586 3.834 1 98.56 104 LEU A CA 1
ATOM 815 C C . LEU A 1 104 ? -6.441 15.633 2.93 1 98.56 104 LEU A C 1
ATOM 817 O O . LEU A 1 104 ? -7.117 16.234 2.092 1 98.56 104 LEU A O 1
ATOM 821 N N . TYR A 1 105 ? -5.156 15.836 3.148 1 98.31 105 TYR A N 1
ATOM 822 C CA . TYR A 1 105 ? -4.402 16.812 2.371 1 98.31 105 TYR A CA 1
ATOM 823 C C . TYR A 1 105 ? -3.27 16.141 1.604 1 98.31 105 TYR A C 1
ATOM 825 O O . TYR A 1 105 ? -2.828 15.047 1.97 1 98.31 105 TYR A O 1
ATOM 833 N N . LYS A 1 106 ? -2.924 16.75 0.556 1 97.81 106 LYS A N 1
ATOM 834 C CA . LYS A 1 106 ? -1.783 16.391 -0.278 1 97.81 106 LYS A CA 1
ATOM 835 C C . LYS A 1 106 ? -0.782 17.531 -0.38 1 97.81 106 LYS A C 1
ATOM 837 O O . LYS A 1 106 ? -1.163 18.672 -0.639 1 97.81 106 LYS A O 1
ATOM 842 N N . GLN A 1 107 ? 0.422 17.188 -0.074 1 96.81 107 GLN A N 1
ATOM 843 C CA . GLN A 1 107 ? 1.499 18.172 -0.201 1 96.81 107 GLN A CA 1
ATOM 844 C C . GLN A 1 107 ? 2.615 17.641 -1.099 1 96.81 107 GLN A C 1
ATOM 846 O O . GLN A 1 107 ? 3.41 16.797 -0.679 1 96.81 107 GLN A O 1
ATOM 851 N N . ASP A 1 108 ? 2.547 18.172 -2.383 1 89.5 108 ASP A N 1
ATOM 852 C CA . ASP A 1 108 ? 3.547 17.766 -3.363 1 89.5 108 ASP A CA 1
ATOM 853 C C . ASP A 1 108 ? 4.855 18.531 -3.162 1 89.5 108 ASP A C 1
ATOM 855 O O . ASP A 1 108 ? 4.852 19.75 -2.979 1 89.5 108 ASP A O 1
ATOM 859 N N . GLY A 1 109 ? 5.898 18.125 -3.053 1 76.12 109 GLY A N 1
ATOM 860 C CA . GLY A 1 109 ? 7.07 18.984 -3.08 1 76.12 109 GLY A CA 1
ATOM 861 C C . GLY A 1 109 ? 8.32 18.312 -2.557 1 76.12 109 GLY A C 1
ATOM 862 O O . GLY A 1 109 ? 8.242 17.234 -1.939 1 76.12 109 GLY A O 1
ATOM 863 N N . PRO A 1 110 ? 9.328 18.641 -3.512 1 67.69 110 PRO A N 1
ATOM 864 C CA . PRO A 1 110 ? 10.523 18.578 -2.658 1 67.69 110 PRO A CA 1
ATOM 865 C C . PRO A 1 110 ? 10.648 19.797 -1.744 1 67.69 110 PRO A C 1
ATOM 867 O O . PRO A 1 110 ? 10.445 20.922 -2.184 1 67.69 110 PRO A O 1
ATOM 870 N N . GLY A 1 111 ? 10.586 19.734 -0.526 1 65.94 111 GLY A N 1
ATOM 871 C CA . GLY A 1 111 ? 10.992 20.844 0.324 1 65.94 111 GLY A CA 1
ATOM 872 C C . GLY A 1 111 ? 9.836 21.469 1.084 1 65.94 111 GLY A C 1
ATOM 873 O O . GLY A 1 111 ? 8.672 21.188 0.783 1 65.94 111 GLY A O 1
ATOM 874 N N . PRO A 1 112 ? 10.023 22.359 1.948 1 67.25 112 PRO A N 1
ATOM 875 C CA . PRO A 1 112 ? 9.109 22.969 2.918 1 67.25 112 PRO A CA 1
ATOM 876 C C . PRO A 1 112 ? 8.266 24.094 2.311 1 67.25 112 PRO A C 1
ATOM 878 O O . PRO A 1 112 ? 7.27 24.5 2.902 1 67.25 112 PRO A O 1
ATOM 881 N N . ASP A 1 113 ? 8.531 24.406 0.966 1 78.69 113 ASP A N 1
ATOM 882 C CA . ASP A 1 113 ? 7.887 25.625 0.457 1 78.69 113 ASP A CA 1
ATOM 883 C C . ASP A 1 113 ? 6.598 25.281 -0.283 1 78.69 113 ASP A C 1
ATOM 885 O O . ASP A 1 113 ? 5.863 26.172 -0.704 1 78.69 113 ASP A O 1
ATOM 889 N N . THR A 1 114 ? 6.273 24.109 -0.414 1 88.69 114 THR A N 1
ATOM 890 C CA . THR A 1 114 ? 5.051 23.734 -1.118 1 88.69 114 THR A CA 1
ATOM 891 C C . THR A 1 114 ? 3.863 23.719 -0.162 1 88.69 114 THR A C 1
ATOM 893 O O . THR A 1 114 ? 3.984 23.266 0.979 1 88.69 114 THR A O 1
ATOM 896 N N . GLN A 1 115 ? 2.785 24.359 -0.645 1 93.56 115 GLN A N 1
ATOM 897 C CA . GLN A 1 115 ? 1.577 24.422 0.173 1 93.56 115 GLN A CA 1
ATOM 898 C C . GLN A 1 115 ? 0.739 23.156 -0 1 93.56 115 GLN A C 1
ATOM 900 O O . GLN A 1 115 ? 0.538 22.688 -1.122 1 93.56 115 GLN A O 1
ATOM 905 N N . PRO A 1 116 ? 0.268 22.719 1.131 1 96.81 116 PRO A N 1
ATOM 906 C CA . PRO A 1 116 ? -0.662 21.594 1.013 1 96.81 116 PRO A CA 1
ATOM 907 C C . PRO A 1 116 ? -1.979 21.984 0.346 1 96.81 116 PRO A C 1
ATOM 909 O O . PRO A 1 116 ? -2.396 23.141 0.426 1 96.81 116 PRO A O 1
ATOM 912 N N . SER A 1 117 ? -2.553 21.031 -0.328 1 96.81 117 SER A N 1
ATOM 913 C CA . SER A 1 117 ? -3.895 21.172 -0.879 1 96.81 117 SER A CA 1
ATOM 914 C C . SER A 1 117 ? -4.852 20.141 -0.295 1 96.81 117 SER A C 1
ATOM 916 O O . SER A 1 117 ? -4.469 18.984 -0.07 1 96.81 117 SER A O 1
ATOM 918 N N . ARG A 1 118 ? -6.035 20.609 -0.025 1 97.94 118 ARG A N 1
ATOM 919 C CA . ARG A 1 118 ? -7.051 19.688 0.463 1 97.94 118 ARG A CA 1
ATOM 920 C C . ARG A 1 118 ? -7.414 18.656 -0.606 1 97.94 118 ARG A C 1
ATOM 922 O O . ARG A 1 118 ? -7.742 19.016 -1.737 1 97.94 118 ARG A O 1
ATOM 929 N N . LEU A 1 119 ? -7.383 17.469 -0.273 1 98.06 119 LEU A N 1
ATOM 930 C CA . LEU A 1 119 ? -7.645 16.406 -1.231 1 98.06 119 LEU A CA 1
ATOM 931 C C . LEU A 1 119 ? -9.102 15.969 -1.179 1 98.06 119 LEU A C 1
ATOM 933 O O . LEU A 1 119 ? -9.742 15.789 -2.219 1 98.06 119 LEU A O 1
ATOM 937 N N . THR A 1 120 ? -9.648 15.797 0.013 1 98 120 THR A N 1
ATOM 938 C CA . THR A 1 120 ? -11.008 15.289 0.129 1 98 120 THR A CA 1
ATOM 939 C C . THR A 1 120 ? -11.992 16.422 0.378 1 98 120 THR A C 1
ATOM 941 O O . THR A 1 120 ? -11.648 17.422 1.007 1 98 120 THR A O 1
ATOM 944 N N . SER A 1 121 ? -13.219 16.188 -0.058 1 95.31 121 SER A N 1
ATOM 945 C CA . SER A 1 121 ? -14.289 17.156 0.174 1 95.31 121 SER A CA 1
ATOM 946 C C . SER A 1 121 ? -14.766 17.125 1.622 1 95.31 121 SER A C 1
ATOM 948 O O . SER A 1 121 ? -14.555 16.125 2.324 1 95.31 121 SER A O 1
ATOM 950 N N . PRO A 1 122 ? -15.32 18.266 2.023 1 93.06 122 PRO A N 1
ATOM 951 C CA . PRO A 1 122 ? -15.867 18.266 3.385 1 93.06 122 PRO A CA 1
ATOM 952 C C . PRO A 1 122 ? -16.859 17.141 3.627 1 93.06 122 PRO A C 1
ATOM 954 O O . PRO A 1 122 ? -17.719 16.875 2.781 1 93.06 122 PRO A O 1
ATOM 957 N N . SER A 1 123 ? -16.672 16.453 4.723 1 93.12 123 SER A N 1
ATOM 958 C CA . SER A 1 123 ? -17.5 15.336 5.16 1 93.12 123 SER A CA 1
ATOM 959 C C . SER A 1 123 ? -17.281 15.023 6.637 1 93.12 123 SER A C 1
ATOM 961 O O . SER A 1 123 ? -16.562 15.742 7.324 1 93.12 123 SER A O 1
ATOM 963 N N . LYS A 1 124 ? -18 14.078 7.109 1 94.31 124 LYS A N 1
ATOM 964 C CA . LYS A 1 124 ? -17.797 13.633 8.484 1 94.31 124 LYS A CA 1
ATOM 965 C C . LYS A 1 124 ? -16.922 12.383 8.531 1 94.31 124 LYS A C 1
ATOM 967 O O . LYS A 1 124 ? -17.094 11.531 9.414 1 94.31 124 LYS A O 1
ATOM 972 N N . LYS A 1 125 ? -16.156 12.273 7.52 1 95.88 125 LYS A N 1
ATOM 973 C CA . LYS A 1 125 ? -15.211 11.164 7.461 1 95.88 125 LYS A CA 1
ATOM 974 C C . LYS A 1 125 ? -13.844 11.57 8.008 1 95.88 125 LYS A C 1
ATOM 976 O O . LYS A 1 125 ? -13.422 12.719 7.852 1 95.88 125 LYS A O 1
ATOM 981 N N . ARG A 1 126 ? -13.266 10.617 8.617 1 97.38 126 ARG A N 1
ATOM 982 C CA . ARG A 1 126 ? -11.906 10.742 9.125 1 97.38 126 ARG A CA 1
ATOM 983 C C . ARG A 1 126 ? -10.992 9.695 8.5 1 97.38 126 ARG A C 1
ATOM 985 O O . ARG A 1 126 ? -11.43 8.586 8.188 1 97.38 126 ARG A O 1
ATOM 992 N N . TYR A 1 127 ? -9.742 10.031 8.336 1 97.69 127 TYR A N 1
ATOM 993 C CA . TYR A 1 127 ? -8.812 9.219 7.566 1 97.69 127 TYR A CA 1
ATOM 994 C C . TYR A 1 127 ? -7.562 8.898 8.375 1 97.69 127 TYR A C 1
ATOM 996 O O . TYR A 1 127 ? -7.039 9.766 9.086 1 97.69 127 TYR A O 1
ATOM 1004 N N . ALA A 1 128 ? -7.078 7.648 8.242 1 97.56 128 ALA A N 1
ATOM 1005 C CA . ALA A 1 128 ? -5.852 7.262 8.938 1 97.56 128 ALA A CA 1
ATOM 1006 C C . ALA A 1 128 ? -5.164 6.098 8.219 1 97.56 128 ALA A C 1
ATOM 1008 O O . ALA A 1 128 ? -5.734 5.504 7.301 1 97.56 128 ALA A O 1
ATOM 1009 N N . ASP A 1 129 ? -3.938 5.84 8.578 1 96.44 129 ASP A N 1
ATOM 1010 C CA . ASP A 1 129 ? -3.189 4.625 8.273 1 96.44 129 ASP A CA 1
ATOM 1011 C C . ASP A 1 129 ? -3.123 4.383 6.766 1 96.44 129 ASP A C 1
ATOM 1013 O O . ASP A 1 129 ? -3.383 3.273 6.297 1 96.44 129 ASP A O 1
ATOM 1017 N N . GLY A 1 130 ? -2.719 5.418 6.082 1 96.56 130 GLY A N 1
ATOM 1018 C CA . GLY A 1 130 ? -2.711 5.363 4.629 1 96.56 130 GLY A CA 1
ATOM 1019 C C . GLY A 1 130 ? -1.517 4.617 4.066 1 96.56 130 GLY A C 1
ATOM 1020 O O . GLY A 1 130 ? -0.428 4.652 4.645 1 96.56 130 GLY A O 1
ATOM 1021 N N . VAL A 1 131 ? -1.768 3.98 2.936 1 95.44 131 VAL A N 1
ATOM 1022 C CA . VAL A 1 131 ? -0.701 3.422 2.109 1 95.44 131 VAL A CA 1
ATOM 1023 C C . VAL A 1 131 ? -0.949 3.768 0.644 1 95.44 131 VAL A C 1
ATOM 1025 O O . VAL A 1 131 ? -2.086 3.721 0.172 1 95.44 131 VAL A O 1
ATOM 1028 N N . TYR A 1 132 ? 0.178 4.152 0.034 1 96 132 TYR A N 1
ATOM 1029 C CA . TYR A 1 132 ? 0.063 4.496 -1.379 1 96 132 TYR A CA 1
ATOM 1030 C C . TYR A 1 132 ? -0.118 3.246 -2.23 1 96 132 TYR A C 1
ATOM 1032 O O . TYR A 1 132 ? 0.552 2.234 -2.01 1 96 132 TYR A O 1
ATOM 1040 N N . TRP A 1 133 ? -1.073 3.322 -3.111 1 93.88 133 TRP A N 1
ATOM 1041 C CA . TRP A 1 133 ? -1.44 2.281 -4.062 1 93.88 133 TRP A CA 1
ATOM 1042 C C . TRP A 1 133 ? -1.038 2.674 -5.48 1 93.88 133 TRP A C 1
ATOM 1044 O O . TRP A 1 133 ? -1.85 3.215 -6.234 1 93.88 133 TRP A O 1
ATOM 1054 N N . PRO A 1 134 ? 0.153 2.246 -5.895 1 89.5 134 PRO A N 1
ATOM 1055 C CA . PRO A 1 134 ? 0.676 2.73 -7.176 1 89.5 134 PRO A CA 1
ATOM 1056 C C . PRO A 1 134 ? -0.191 2.314 -8.359 1 89.5 134 PRO A C 1
ATOM 1058 O O . PRO A 1 134 ? -0.417 3.111 -9.273 1 89.5 134 PRO A O 1
ATOM 1061 N N . LEU A 1 135 ? -0.7 1.106 -8.312 1 85.75 135 LEU A N 1
ATOM 1062 C CA . LEU A 1 135 ? -1.468 0.569 -9.438 1 85.75 135 LEU A CA 1
ATOM 1063 C C . LEU A 1 135 ? -2.682 1.442 -9.734 1 85.75 135 LEU A C 1
ATOM 1065 O O . LEU A 1 135 ? -3.074 1.595 -10.891 1 85.75 135 LEU A O 1
ATOM 1069 N N . LYS A 1 136 ? -3.18 2.029 -8.719 1 90.69 136 LYS A N 1
ATOM 1070 C CA . LYS A 1 136 ? -4.441 2.746 -8.875 1 90.69 136 LYS A CA 1
ATOM 1071 C C . LYS A 1 136 ? -4.246 4.25 -8.688 1 90.69 136 LYS A C 1
ATOM 1073 O O . LYS A 1 136 ? -5.211 5.016 -8.742 1 90.69 136 LYS A O 1
ATOM 1078 N N . LYS A 1 137 ? -3.057 4.699 -8.508 1 93.38 137 LYS A N 1
ATOM 1079 C CA . LYS A 1 137 ? -2.777 6.094 -8.18 1 93.38 137 LYS A CA 1
ATOM 1080 C C . LYS A 1 137 ? -3.725 6.605 -7.094 1 93.38 137 LYS A C 1
ATOM 1082 O O . LYS A 1 137 ? -4.363 7.645 -7.262 1 93.38 137 LYS A O 1
ATOM 1087 N N . ALA A 1 138 ? -3.744 5.836 -6.039 1 96.31 138 ALA A N 1
ATOM 1088 C CA . ALA A 1 138 ? -4.656 6.098 -4.93 1 96.31 138 ALA A CA 1
ATOM 1089 C C . ALA A 1 138 ? -3.982 5.816 -3.59 1 96.31 138 ALA A C 1
ATOM 1091 O O . ALA A 1 138 ? -2.887 5.254 -3.545 1 96.31 138 ALA A O 1
ATOM 1092 N N . LEU A 1 139 ? -4.613 6.332 -2.539 1 97.19 139 LEU A N 1
ATOM 1093 C CA . LEU A 1 139 ? -4.332 5.906 -1.174 1 97.19 139 LEU A CA 1
ATOM 1094 C C . LEU A 1 139 ? -5.383 4.918 -0.685 1 97.19 139 LEU A C 1
ATOM 1096 O O . LEU A 1 139 ? -6.574 5.094 -0.942 1 97.19 139 LEU A O 1
ATOM 1100 N N . VAL A 1 140 ? -4.902 3.898 -0.057 1 96.38 140 VAL A N 1
ATOM 1101 C CA . VAL A 1 140 ? -5.824 3.127 0.772 1 96.38 140 VAL A CA 1
ATOM 1102 C C . VAL A 1 140 ? -5.785 3.646 2.207 1 96.38 140 VAL A C 1
ATOM 1104 O O . VAL A 1 140 ? -4.707 3.783 2.795 1 96.38 140 VAL A O 1
ATOM 1107 N N . MET A 1 141 ? -6.969 3.914 2.738 1 96.12 141 MET A N 1
ATOM 1108 C CA . MET A 1 141 ? -7.09 4.504 4.066 1 96.12 141 MET A CA 1
ATOM 1109 C C . MET A 1 141 ? -8.062 3.715 4.93 1 96.12 141 MET A C 1
ATOM 1111 O O . MET A 1 141 ? -9.023 3.135 4.418 1 96.12 141 MET A O 1
ATOM 1115 N N . VAL A 1 142 ? -7.762 3.73 6.184 1 95.5 142 VAL A N 1
ATOM 1116 C CA . VAL A 1 142 ? -8.82 3.461 7.152 1 95.5 142 VAL A CA 1
ATOM 1117 C C . VAL A 1 142 ? -9.727 4.684 7.281 1 95.5 142 VAL A C 1
ATOM 1119 O O . VAL A 1 142 ? -9.258 5.781 7.594 1 95.5 142 VAL A O 1
ATOM 1122 N N . VAL A 1 143 ? -11.023 4.5 7.059 1 94.5 143 VAL A N 1
ATOM 1123 C CA . VAL A 1 143 ? -11.961 5.621 7.059 1 94.5 143 VAL A CA 1
ATOM 1124 C C . VAL A 1 143 ? -13.047 5.391 8.109 1 94.5 143 VAL A C 1
ATOM 1126 O O . VAL A 1 143 ? -13.688 4.336 8.125 1 94.5 143 VAL A O 1
ATOM 1129 N N . GLU A 1 144 ? -13.125 6.301 8.977 1 93.56 144 GLU A N 1
ATOM 1130 C CA . GLU A 1 144 ? -14.25 6.336 9.906 1 93.56 144 GLU A CA 1
ATOM 1131 C C . GLU A 1 144 ? -15.344 7.281 9.414 1 93.56 144 GLU A C 1
ATOM 1133 O O . GLU A 1 144 ? -15.094 8.477 9.219 1 93.56 144 GLU A O 1
ATOM 1138 N N . ASP A 1 145 ? -16.5 6.773 9.211 1 91.88 145 ASP A N 1
ATOM 1139 C CA . ASP A 1 145 ? -17.641 7.547 8.711 1 91.88 145 ASP A CA 1
ATOM 1140 C C . ASP A 1 145 ? -18.594 7.914 9.836 1 91.88 145 ASP A C 1
ATOM 1142 O O . ASP A 1 145 ? -19.234 7.039 10.438 1 91.88 145 ASP A O 1
ATOM 1146 N N . HIS A 1 146 ? -18.703 9.172 10.102 1 91.38 146 HIS A N 1
ATOM 1147 C CA . HIS A 1 146 ? -19.547 9.664 11.172 1 91.38 146 HIS A CA 1
ATOM 1148 C C . HIS A 1 146 ? -20.797 10.344 10.617 1 91.38 146 HIS A C 1
ATOM 1150 O O . HIS A 1 146 ? -21.438 11.148 11.312 1 91.38 146 HIS A O 1
ATOM 1156 N N . GLU A 1 147 ? -21.062 10.047 9.289 1 82.75 147 GLU A N 1
ATOM 1157 C CA . GLU A 1 147 ? -22.188 10.695 8.625 1 82.75 147 GLU A CA 1
ATOM 1158 C C . GLU A 1 147 ? -23.516 10.375 9.328 1 82.75 147 GLU A C 1
ATOM 1160 O O . GLU A 1 147 ? -24.406 11.219 9.406 1 82.75 147 GLU A O 1
ATOM 1165 N N . GLN A 1 148 ? -23.719 9.062 9.594 1 74 148 GLN A N 1
ATOM 1166 C CA . GLN A 1 148 ? -25.016 8.734 10.188 1 74 148 GLN A CA 1
ATOM 1167 C C . GLN A 1 148 ? -25.062 9.164 11.656 1 74 148 GLN A C 1
ATOM 1169 O O . GLN A 1 148 ? -25.969 8.758 12.391 1 74 148 GLN A O 1
ATOM 1174 N N . GLY A 1 149 ? -24.719 10.297 12.07 1 65.94 149 GLY A N 1
ATOM 1175 C CA . GLY A 1 149 ? -24.844 10.891 13.391 1 65.94 149 GLY A CA 1
ATOM 1176 C C . GLY A 1 149 ? -25.594 10.008 14.367 1 65.94 149 GLY A C 1
ATOM 1177 O O . GLY A 1 149 ? -26.609 9.391 14.016 1 65.94 149 GLY A O 1
ATOM 1178 N N . GLY A 1 150 ? -25.109 9.742 15.625 1 61.09 150 GLY A N 1
ATOM 1179 C CA . GLY A 1 150 ? -25.812 8.984 16.641 1 61.09 150 GLY A CA 1
ATOM 1180 C C . GLY A 1 150 ? -25.672 7.484 16.484 1 61.09 150 GLY A C 1
ATOM 1181 O O . GLY A 1 150 ? -25.938 6.723 17.406 1 61.09 150 GLY A O 1
ATOM 1182 N N . ARG A 1 151 ? -25.656 7.078 15.203 1 66.25 151 ARG A N 1
ATOM 1183 C CA . ARG A 1 151 ? -25.5 5.641 15.016 1 66.25 151 ARG A CA 1
ATOM 1184 C C . ARG A 1 151 ? -24.031 5.227 15.141 1 66.25 151 ARG A C 1
ATOM 1186 O O . ARG A 1 151 ? -23.141 6.078 15.156 1 66.25 151 ARG A O 1
ATOM 1193 N N . GLU A 1 152 ? -23.797 4.027 15.211 1 76.69 152 GLU A N 1
ATOM 1194 C CA . GLU A 1 152 ? -22.484 3.416 15.375 1 76.69 152 GLU A CA 1
ATOM 1195 C C . GLU A 1 152 ? -21.562 3.793 14.219 1 76.69 152 GLU A C 1
ATOM 1197 O O . GLU A 1 152 ? -21.953 3.734 13.055 1 76.69 152 GLU A O 1
ATOM 1202 N N . THR A 1 153 ? -20.469 4.488 14.477 1 82.81 153 THR A N 1
ATOM 1203 C CA . THR A 1 153 ? -19.406 4.805 13.539 1 82.81 153 THR A CA 1
ATOM 1204 C C . THR A 1 153 ? -18.984 3.568 12.75 1 82.81 153 THR A C 1
ATOM 1206 O O . THR A 1 153 ? -18.828 2.484 13.312 1 82.81 153 THR A O 1
ATOM 1209 N N . VAL A 1 154 ? -19 3.676 11.406 1 86.38 154 VAL A N 1
ATOM 1210 C CA . VAL A 1 154 ? -18.562 2.584 10.547 1 86.38 154 VAL A CA 1
ATOM 1211 C C . VAL A 1 154 ? -17.125 2.838 10.094 1 86.38 154 VAL A C 1
ATOM 1213 O O . VAL A 1 154 ? -16.781 3.938 9.648 1 86.38 154 VAL A O 1
ATOM 1216 N N . THR A 1 155 ? -16.266 1.909 10.328 1 90.56 155 THR A N 1
ATOM 1217 C CA . THR A 1 155 ? -14.891 1.955 9.875 1 90.56 155 THR A CA 1
ATOM 1218 C C . THR A 1 155 ? -14.672 0.994 8.711 1 90.56 155 THR A C 1
ATOM 1220 O O . THR A 1 155 ? -15.141 -0.146 8.742 1 90.56 155 THR A O 1
ATOM 1223 N N . ALA A 1 156 ? -14.055 1.464 7.617 1 91.56 156 ALA A N 1
ATOM 1224 C CA . ALA A 1 156 ? -13.797 0.641 6.441 1 91.56 156 ALA A CA 1
ATOM 1225 C C . ALA A 1 156 ? -12.492 1.049 5.762 1 91.56 156 ALA A C 1
ATOM 1227 O O . ALA A 1 156 ? -11.953 2.123 6.035 1 91.56 156 ALA A O 1
ATOM 1228 N N . LEU A 1 157 ? -12 0.139 4.984 1 94.06 157 LEU A N 1
ATOM 1229 C CA . LEU A 1 157 ? -10.93 0.502 4.055 1 94.06 157 LEU A CA 1
ATOM 1230 C C . LEU A 1 157 ? -11.508 1.112 2.783 1 94.06 157 LEU A C 1
ATOM 1232 O O . LEU A 1 157 ? -12.422 0.552 2.18 1 94.06 157 LEU A O 1
ATOM 1236 N N . MET A 1 158 ? -10.945 2.234 2.416 1 94.31 158 MET A N 1
ATOM 1237 C CA . MET A 1 158 ? -11.375 2.889 1.184 1 94.31 158 MET A CA 1
ATOM 1238 C C . MET A 1 158 ? -10.18 3.41 0.398 1 94.31 158 MET A C 1
ATOM 1240 O O . MET A 1 158 ? -9.125 3.691 0.977 1 94.31 158 MET A O 1
ATOM 1244 N N . ALA A 1 159 ? -10.391 3.455 -0.892 1 95.94 159 ALA A N 1
ATOM 1245 C CA . ALA A 1 159 ? -9.406 4.082 -1.772 1 95.94 159 ALA A CA 1
ATOM 1246 C C . ALA A 1 159 ? -9.75 5.551 -2.014 1 95.94 159 ALA A C 1
ATOM 1248 O O . ALA A 1 159 ? -10.914 5.898 -2.207 1 95.94 159 ALA A O 1
ATOM 1249 N N . VAL A 1 160 ? -8.742 6.406 -1.936 1 97.06 160 VAL A N 1
ATOM 1250 C CA . VAL A 1 160 ? -8.875 7.82 -2.271 1 97.06 160 VAL A CA 1
ATOM 1251 C C . VAL A 1 160 ? -8.008 8.141 -3.49 1 97.06 160 VAL A C 1
ATOM 1253 O O . VAL A 1 160 ? -6.781 8.055 -3.432 1 97.06 160 VAL A O 1
ATOM 1256 N N . ASP A 1 161 ? -8.664 8.539 -4.539 1 96.81 161 ASP A N 1
ATOM 1257 C CA . ASP A 1 161 ? -7.914 8.953 -5.723 1 96.81 161 ASP A CA 1
ATOM 1258 C C . ASP A 1 161 ? -7.055 10.18 -5.426 1 96.81 161 ASP A C 1
ATOM 1260 O O . ASP A 1 161 ? -7.562 11.195 -4.938 1 96.81 161 ASP A O 1
ATOM 1264 N N . ILE A 1 162 ? -5.801 10.078 -5.773 1 96.12 162 ILE A N 1
ATOM 1265 C CA . ILE A 1 162 ? -4.914 11.133 -5.285 1 96.12 162 ILE A CA 1
ATOM 1266 C C . ILE A 1 162 ? -5.016 12.352 -6.195 1 96.12 162 ILE A C 1
ATOM 1268 O O . ILE A 1 162 ? -4.512 13.43 -5.859 1 96.12 162 ILE A O 1
ATOM 1272 N N . ASN A 1 163 ? -5.648 12.258 -7.273 1 94.75 163 ASN A N 1
ATOM 1273 C CA . ASN A 1 163 ? -5.812 13.391 -8.18 1 94.75 163 ASN A CA 1
ATOM 1274 C C . ASN A 1 163 ? -7.145 14.102 -7.949 1 94.75 163 ASN A C 1
ATOM 1276 O O . ASN A 1 163 ? -7.219 15.336 -8.016 1 94.75 163 ASN A O 1
ATOM 1280 N N . THR A 1 164 ? -8.164 13.305 -7.605 1 94.88 164 THR A N 1
ATOM 1281 C CA . THR A 1 164 ? -9.5 13.898 -7.539 1 94.88 164 THR A CA 1
ATOM 1282 C C . THR A 1 164 ? -9.992 13.961 -6.098 1 94.88 164 THR A C 1
ATOM 1284 O O . THR A 1 164 ? -10.914 14.719 -5.785 1 94.88 164 THR A O 1
ATOM 1287 N N . GLY A 1 165 ? -9.453 13.078 -5.242 1 96.12 165 GLY A N 1
ATOM 1288 C CA . GLY A 1 165 ? -9.922 13 -3.865 1 96.12 165 GLY A CA 1
ATOM 1289 C C . GLY A 1 165 ? -11.188 12.18 -3.709 1 96.12 165 GLY A C 1
ATOM 1290 O O . GLY A 1 165 ? -11.727 12.062 -2.605 1 96.12 165 GLY A O 1
ATOM 1291 N N . ILE A 1 166 ? -11.633 11.586 -4.789 1 93.88 166 ILE A N 1
ATOM 1292 C CA . ILE A 1 166 ? -12.867 10.805 -4.762 1 93.88 166 ILE A CA 1
ATOM 1293 C C . ILE A 1 166 ? -12.617 9.469 -4.066 1 93.88 166 ILE A C 1
ATOM 1295 O O . ILE A 1 166 ? -11.586 8.828 -4.293 1 93.88 166 ILE A O 1
ATOM 1299 N N . LEU A 1 167 ? -13.562 9.094 -3.217 1 91.56 167 LEU A N 1
ATOM 1300 C CA . LEU A 1 167 ? -13.477 7.836 -2.492 1 91.56 167 LEU A CA 1
ATOM 1301 C C . LEU A 1 167 ? -14.102 6.699 -3.299 1 91.56 167 LEU A C 1
ATOM 1303 O O . LEU A 1 167 ? -15.148 6.883 -3.928 1 91.56 167 LEU A O 1
ATOM 1307 N N . GLY A 1 168 ? -13.711 5.641 -3.412 1 82.38 168 GLY A N 1
ATOM 1308 C CA . GLY A 1 168 ? -14.297 4.473 -4.055 1 82.38 168 GLY A CA 1
ATOM 1309 C C . GLY A 1 168 ? -13.281 3.371 -4.32 1 82.38 168 GLY A C 1
ATOM 1310 O O . GLY A 1 168 ? -12.156 3.416 -3.814 1 82.38 168 GLY A O 1
ATOM 1311 N N . LEU A 1 169 ? -13.75 2.203 -4.742 1 64.56 169 LEU A N 1
ATOM 1312 C CA . LEU A 1 169 ? -12.883 1.221 -5.375 1 64.56 169 LEU A CA 1
ATOM 1313 C C . LEU A 1 169 ? -12.539 1.633 -6.801 1 64.56 169 LEU A C 1
ATOM 1315 O O . LEU A 1 169 ? -11.984 0.841 -7.566 1 64.56 169 LEU A O 1
ATOM 1319 N N . SER A 1 170 ? -12.773 2.918 -7.246 1 46.31 170 SER A N 1
ATOM 1320 C CA . SER A 1 170 ? -13.141 3.223 -8.625 1 46.31 170 SER A CA 1
ATOM 1321 C C . SER A 1 170 ? -12.25 2.479 -9.617 1 46.31 170 SER A C 1
ATOM 1323 O O . SER A 1 170 ? -12.328 2.713 -10.82 1 46.31 170 SER A O 1
ATOM 1325 N N . GLY A 1 171 ? -11.281 1.6 -9.625 1 39.69 171 GLY A N 1
ATOM 1326 C CA . GLY A 1 171 ? -10.961 1.184 -10.984 1 39.69 171 GLY A CA 1
ATOM 1327 C C . GLY A 1 171 ? -12.148 0.592 -11.719 1 39.69 171 GLY A C 1
ATOM 1328 O O . GLY A 1 171 ? -12.031 0.207 -12.891 1 39.69 171 GLY A O 1
ATOM 1329 N N . SER A 1 172 ? -13.109 -0.087 -11.086 1 34.41 172 SER A N 1
ATOM 1330 C CA . SER A 1 172 ? -14.156 -0.727 -11.875 1 34.41 172 SER A CA 1
ATOM 1331 C C . SER A 1 172 ? -15.016 0.307 -12.586 1 34.41 172 SER A C 1
ATOM 1333 O O . SER A 1 172 ? -16.031 -0.04 -13.211 1 34.41 172 SER A O 1
ATOM 1335 N N . SER A 1 173 ? -14.867 1.481 -12.484 1 29.39 173 SER A N 1
ATOM 1336 C CA . SER A 1 173 ? -15.797 2.119 -13.414 1 29.39 173 SER A CA 1
ATOM 1337 C C . SER A 1 173 ? -15.422 1.831 -14.859 1 29.39 173 SER A C 1
ATOM 1339 O O . SER A 1 173 ? -14.234 1.764 -15.195 1 29.39 173 SER A O 1
ATOM 1341 N N . MET B 1 1 ? 16.219 25.469 -31.422 1 24.89 1 MET B N 1
ATOM 1342 C CA . MET B 1 1 ? 16.891 24.734 -30.359 1 24.89 1 MET B CA 1
ATOM 1343 C C . MET B 1 1 ? 15.914 23.812 -29.625 1 24.89 1 MET B C 1
ATOM 1345 O O . MET B 1 1 ? 15.008 24.281 -28.938 1 24.89 1 MET B O 1
ATOM 1349 N N . GLY B 1 2 ? 15.352 22.797 -30.188 1 24.94 2 GLY B N 1
ATOM 1350 C CA . GLY B 1 2 ? 14.102 22.094 -30 1 24.94 2 GLY B CA 1
ATOM 1351 C C . GLY B 1 2 ? 14.094 21.203 -28.766 1 24.94 2 GLY B C 1
ATOM 1352 O O . GLY B 1 2 ? 14.852 20.219 -28.703 1 24.94 2 GLY B O 1
ATOM 1353 N N . GLY B 1 3 ? 13.977 21.719 -27.484 1 23.95 3 GLY B N 1
ATOM 1354 C CA . GLY B 1 3 ? 14.273 21.109 -26.188 1 23.95 3 GLY B CA 1
ATOM 1355 C C . GLY B 1 3 ? 13.43 19.891 -25.891 1 23.95 3 GLY B C 1
ATOM 1356 O O . GLY B 1 3 ? 12.219 19.891 -26.141 1 23.95 3 GLY B O 1
ATOM 1357 N N . VAL B 1 4 ? 14.008 18.641 -26.125 1 26.83 4 VAL B N 1
ATOM 1358 C CA . VAL B 1 4 ? 13.391 17.328 -25.969 1 26.83 4 VAL B CA 1
ATOM 1359 C C . VAL B 1 4 ? 12.758 17.203 -24.594 1 26.83 4 VAL B C 1
ATOM 1361 O O . VAL B 1 4 ? 13.445 17.297 -23.578 1 26.83 4 VAL B O 1
ATOM 1364 N N . GLU B 1 5 ? 11.586 17.719 -24.359 1 23.77 5 GLU B N 1
ATOM 1365 C CA . GLU B 1 5 ? 10.797 17.688 -23.141 1 23.77 5 GLU B CA 1
ATOM 1366 C C . GLU B 1 5 ? 10.586 16.25 -22.656 1 23.77 5 GLU B C 1
ATOM 1368 O O . GLU B 1 5 ? 10 15.43 -23.359 1 23.77 5 GLU B O 1
ATOM 1373 N N . ALA B 1 6 ? 11.641 15.656 -22.062 1 30.12 6 ALA B N 1
ATOM 1374 C CA . ALA B 1 6 ? 11.539 14.32 -21.484 1 30.12 6 ALA B CA 1
ATOM 1375 C C . ALA B 1 6 ? 10.266 14.188 -20.656 1 30.12 6 ALA B C 1
ATOM 1377 O O . ALA B 1 6 ? 9.969 15.031 -19.797 1 30.12 6 ALA B O 1
ATOM 1378 N N . GLU B 1 7 ? 9.281 13.672 -21.234 1 27.7 7 GLU B N 1
ATOM 1379 C CA . GLU B 1 7 ? 7.965 13.43 -20.641 1 27.7 7 GLU B CA 1
ATOM 1380 C C . GLU B 1 7 ? 8.086 12.867 -19.234 1 27.7 7 GLU B C 1
ATOM 1382 O O . GLU B 1 7 ? 8.93 12.008 -18.969 1 27.7 7 GLU B O 1
ATOM 1387 N N . TYR B 1 8 ?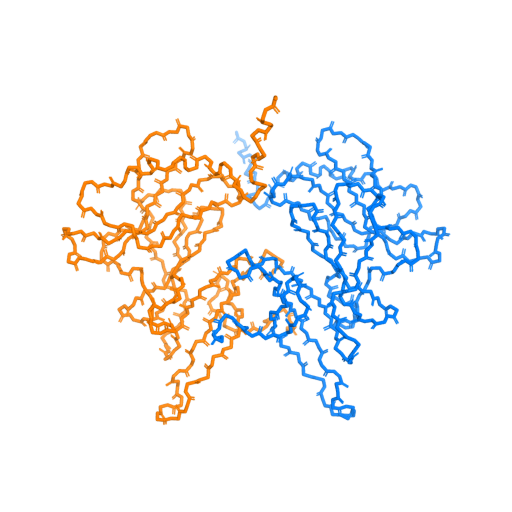 7.93 13.539 -18.141 1 28.52 8 TYR B N 1
ATOM 1388 C CA . TYR B 1 8 ? 8.055 13.398 -16.688 1 28.52 8 TYR B CA 1
ATOM 1389 C C . TYR B 1 8 ? 7.703 11.977 -16.25 1 28.52 8 TYR B C 1
ATOM 1391 O O . TYR B 1 8 ? 8.32 11.438 -15.328 1 28.52 8 TYR B O 1
ATOM 1399 N N . GLY B 1 9 ? 6.57 11.43 -16.594 1 29.84 9 GLY B N 1
AT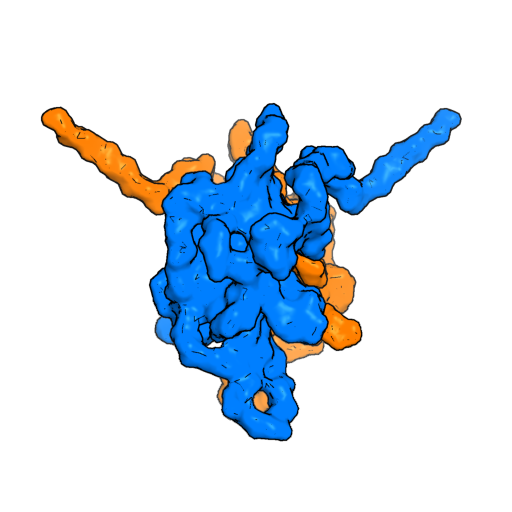OM 1400 C CA . GLY B 1 9 ? 6.055 10.156 -16.109 1 29.84 9 GLY B CA 1
ATOM 1401 C C . GLY B 1 9 ? 6.949 8.984 -16.453 1 29.84 9 GLY B C 1
ATOM 1402 O O . GLY B 1 9 ? 6.582 7.828 -16.234 1 29.84 9 GLY B O 1
ATOM 1403 N N . SER B 1 10 ? 7.871 9.086 -17.422 1 31.58 10 SER B N 1
ATOM 1404 C CA . SER B 1 10 ? 8.758 8.016 -17.875 1 31.58 10 SER B CA 1
ATOM 1405 C C . SER B 1 10 ? 9.742 7.617 -16.766 1 31.58 10 SER B C 1
ATOM 1407 O O . SER B 1 10 ? 10.688 8.352 -16.484 1 31.58 10 SER B O 1
ATOM 1409 N N . TRP B 1 11 ? 9.281 7.348 -15.562 1 31.61 11 TRP B N 1
ATOM 1410 C CA . TRP B 1 11 ? 10.336 6.684 -14.805 1 31.61 11 TRP B CA 1
ATOM 1411 C C . TRP B 1 11 ? 11.242 5.879 -15.727 1 31.61 11 TRP B C 1
ATOM 1413 O O . TRP B 1 11 ? 10.766 5.035 -16.5 1 31.61 11 TRP B O 1
ATOM 1423 N N . LYS B 1 12 ? 12.289 6.234 -16.234 1 34.53 12 LYS B N 1
ATOM 1424 C CA . LYS B 1 12 ? 13.312 5.375 -16.812 1 34.53 12 LYS B CA 1
ATOM 1425 C C . LYS B 1 12 ? 13.453 4.074 -16.031 1 34.53 12 LYS B C 1
ATOM 1427 O O . LYS B 1 12 ? 14.086 4.043 -14.969 1 34.53 12 LYS B O 1
ATOM 1432 N N . SER B 1 13 ? 12.273 3.486 -15.57 1 36.94 13 SER B N 1
ATOM 1433 C CA . SER B 1 13 ? 12.406 2.184 -14.93 1 36.94 13 SER B CA 1
ATOM 1434 C C . SER B 1 13 ? 13.523 1.364 -15.562 1 36.94 13 SER B C 1
ATOM 1436 O O . SER B 1 13 ? 13.703 1.394 -16.781 1 36.94 13 SER B O 1
ATOM 1438 N N . PRO B 1 14 ? 14.68 1.312 -14.859 1 42.47 14 PRO B N 1
ATOM 1439 C CA . PRO B 1 14 ? 15.688 0.444 -15.477 1 42.47 14 PRO B CA 1
ATOM 1440 C C . PRO B 1 14 ? 15.078 -0.672 -16.312 1 42.47 14 PRO B C 1
ATOM 1442 O O . PRO B 1 14 ? 15.789 -1.579 -16.766 1 42.47 14 PRO B O 1
ATOM 1445 N N . ILE B 1 15 ? 13.828 -0.849 -16.141 1 44.16 15 ILE B N 1
ATOM 1446 C CA . ILE B 1 15 ? 13.336 -1.934 -16.984 1 44.16 15 ILE B CA 1
ATOM 1447 C C . ILE B 1 15 ? 13.383 -1.511 -18.453 1 44.16 15 ILE B C 1
ATOM 1449 O O . ILE B 1 15 ? 12.617 -0.644 -18.875 1 44.16 15 ILE B O 1
ATOM 1453 N N . SER B 1 16 ? 14.461 -1.141 -19 1 40.53 16 SER B N 1
ATOM 1454 C CA . SER B 1 16 ? 14.586 -1.004 -20.453 1 40.53 16 SER B CA 1
ATOM 1455 C C . SER B 1 16 ? 13.609 -1.928 -21.172 1 40.53 16 SER B C 1
ATOM 1457 O O . SER B 1 16 ? 13.195 -2.951 -20.625 1 40.53 16 SER B O 1
ATOM 1459 N N . SER B 1 17 ? 12.75 -1.461 -22.047 1 42.69 17 SER B N 1
ATOM 1460 C CA . SER B 1 17 ? 12 -2.178 -23.078 1 42.69 17 SER B CA 1
ATOM 1461 C C . SER B 1 17 ? 12.57 -3.574 -23.297 1 42.69 17 SER B C 1
ATOM 1463 O O . SER B 1 17 ? 11.914 -4.426 -23.906 1 42.69 17 SER B O 1
ATOM 1465 N N . HIS B 1 18 ? 13.781 -3.734 -23.016 1 47.72 18 HIS B N 1
ATOM 1466 C CA . HIS B 1 18 ? 14.336 -5.008 -23.453 1 47.72 18 HIS B CA 1
ATOM 1467 C C . HIS B 1 18 ? 14.078 -6.109 -22.438 1 47.72 18 HIS B C 1
ATOM 1469 O O . HIS B 1 18 ? 14.977 -6.895 -22.125 1 47.72 18 HIS B O 1
ATOM 1475 N N . LEU B 1 19 ? 13.07 -5.824 -21.5 1 53.28 19 LEU B N 1
ATOM 1476 C CA . LEU B 1 19 ? 12.844 -7.055 -20.75 1 53.28 19 LEU B CA 1
ATOM 1477 C C . LEU B 1 19 ? 12.734 -8.25 -21.688 1 53.28 19 LEU B C 1
ATOM 1479 O O . LEU B 1 19 ? 11.852 -8.297 -22.547 1 53.28 19 LEU B O 1
ATOM 1483 N N . VAL B 1 20 ? 13.852 -8.844 -22.016 1 52.5 20 VAL B N 1
ATOM 1484 C CA . VAL B 1 20 ? 13.906 -10.055 -22.828 1 52.5 20 VAL B CA 1
ATOM 1485 C C . VAL B 1 20 ? 13.18 -11.188 -22.109 1 52.5 20 VAL B C 1
ATOM 1487 O O . VAL B 1 20 ? 13.586 -11.609 -21.031 1 52.5 20 VAL B O 1
ATOM 1490 N N . THR B 1 21 ? 11.906 -11.305 -22.375 1 61.72 21 THR B N 1
ATOM 1491 C CA . THR B 1 21 ? 11.195 -12.5 -21.953 1 61.72 21 THR B CA 1
ATOM 1492 C C . THR B 1 21 ? 11.898 -13.758 -22.453 1 61.72 21 THR B C 1
ATOM 1494 O O . THR B 1 21 ? 12.695 -13.695 -23.391 1 61.72 21 THR B O 1
ATOM 1497 N N . ARG B 1 22 ? 11.734 -14.773 -21.609 1 65.62 22 ARG B N 1
ATOM 1498 C CA . ARG B 1 22 ? 12.195 -16.062 -22.094 1 65.62 22 ARG B CA 1
ATOM 1499 C C . ARG B 1 22 ? 11.508 -16.438 -23.406 1 65.62 22 ARG B C 1
ATOM 1501 O O . ARG B 1 22 ? 10.352 -16.078 -23.641 1 65.62 22 ARG B O 1
ATOM 1508 N N . SER B 1 23 ? 12.289 -17.016 -24.266 1 66.75 23 SER B N 1
ATOM 1509 C CA . SER B 1 23 ? 11.828 -17.344 -25.609 1 66.75 23 SER B CA 1
ATOM 1510 C C . SER B 1 23 ? 10.484 -18.078 -25.562 1 66.75 23 SER B C 1
ATOM 1512 O O . SER B 1 23 ? 10.336 -19.078 -24.875 1 66.75 23 SER B O 1
ATOM 1514 N N . GLY B 1 24 ? 9.453 -17.469 -26.234 1 78.19 24 GLY B N 1
ATOM 1515 C CA . GLY B 1 24 ? 8.148 -18.078 -26.438 1 78.19 24 GLY B CA 1
ATOM 1516 C C . GLY B 1 24 ? 7.133 -17.656 -25.391 1 78.19 24 GLY B C 1
ATOM 1517 O O . GLY B 1 24 ? 5.93 -17.828 -25.594 1 78.19 24 GLY B O 1
ATOM 1518 N N . ASN B 1 25 ? 7.625 -17.109 -24.297 1 84.06 25 ASN B N 1
ATOM 1519 C CA . ASN B 1 25 ? 6.68 -16.656 -23.297 1 84.06 25 ASN B CA 1
ATOM 1520 C C . ASN B 1 25 ? 6.121 -15.273 -23.641 1 84.06 25 ASN B C 1
ATOM 1522 O O . ASN B 1 25 ? 6.699 -14.547 -24.453 1 84.06 25 ASN B O 1
ATOM 1526 N N . LYS B 1 26 ? 4.918 -15.039 -23.125 1 88 26 LYS B N 1
ATOM 1527 C CA . LYS B 1 26 ? 4.289 -13.719 -23.25 1 88 26 LYS B CA 1
ATOM 1528 C C . LYS B 1 26 ? 4.133 -13.062 -21.875 1 88 26 LYS B C 1
ATOM 1530 O O . LYS B 1 26 ? 3.689 -13.703 -20.922 1 88 26 LYS B O 1
ATOM 1535 N N . VAL B 1 27 ? 4.551 -11.812 -21.844 1 89 27 VAL B N 1
ATOM 1536 C CA . VAL B 1 27 ? 4.328 -11.062 -20.609 1 89 27 VAL B CA 1
ATOM 1537 C C . VAL B 1 27 ? 2.832 -10.875 -20.375 1 89 27 VAL B C 1
ATOM 1539 O O . VAL B 1 27 ? 2.102 -10.469 -21.281 1 89 27 VAL B O 1
ATOM 1542 N N . ASP B 1 28 ? 2.416 -11.258 -19.203 1 91.44 28 ASP B N 1
ATOM 1543 C CA . ASP B 1 28 ? 1.004 -11.117 -18.875 1 91.44 28 ASP B CA 1
ATOM 1544 C C . ASP B 1 28 ? 0.767 -9.883 -18 1 91.44 28 ASP B C 1
ATOM 1546 O O . ASP B 1 28 ? -0.039 -9.023 -18.359 1 91.44 28 ASP B O 1
ATOM 1550 N N . GLU B 1 29 ? 1.41 -9.781 -16.875 1 90.44 29 GLU B N 1
ATOM 1551 C CA . GLU B 1 29 ? 1.343 -8.586 -16.047 1 90.44 29 GLU B CA 1
ATOM 1552 C C . GLU B 1 29 ? 2.637 -7.781 -16.125 1 90.44 29 GLU B C 1
ATOM 1554 O O . GLU B 1 29 ? 3.73 -8.352 -16.078 1 90.44 29 GLU B O 1
ATOM 1559 N N . GLU B 1 30 ? 2.416 -6.48 -16.188 1 86.38 30 GLU B N 1
ATOM 1560 C CA . GLU B 1 30 ? 3.539 -5.559 -16.328 1 86.38 30 GLU B CA 1
ATOM 1561 C C . GLU B 1 30 ? 4.469 -5.629 -15.117 1 86.38 30 GLU B C 1
ATOM 1563 O O . GLU B 1 30 ? 4.035 -5.957 -14.016 1 86.38 30 GLU B O 1
ATOM 1568 N N . PRO B 1 31 ? 5.688 -5.238 -15.391 1 92.12 31 PRO B N 1
ATOM 1569 C CA . PRO B 1 31 ? 6.711 -5.344 -14.352 1 92.12 31 PRO B CA 1
ATOM 1570 C C . PRO B 1 31 ? 6.406 -4.473 -13.133 1 92.12 31 PRO B C 1
ATOM 1572 O O . PRO B 1 31 ? 5.848 -3.381 -13.273 1 92.12 31 PRO B O 1
ATOM 1575 N N . GLN B 1 32 ? 6.715 -5.027 -12.031 1 93 32 GLN B N 1
ATOM 1576 C CA . GLN B 1 32 ? 6.727 -4.344 -10.742 1 93 32 GLN B CA 1
ATOM 1577 C C . GLN B 1 32 ? 8.133 -4.324 -10.148 1 93 32 GLN B C 1
ATOM 1579 O O . GLN B 1 32 ? 8.852 -5.32 -10.211 1 93 32 GLN B O 1
ATOM 1584 N N . VAL B 1 33 ? 8.469 -3.18 -9.578 1 91.81 33 VAL B N 1
ATOM 1585 C CA . VAL B 1 33 ? 9.75 -3.062 -8.883 1 91.81 33 VAL B CA 1
ATOM 1586 C C . VAL B 1 33 ? 9.539 -3.248 -7.379 1 91.81 33 VAL B C 1
ATOM 1588 O O . VAL B 1 33 ? 8.68 -2.596 -6.781 1 91.81 33 VAL B O 1
ATOM 1591 N N . ASP B 1 34 ? 10.25 -4.16 -6.812 1 92.81 34 ASP B N 1
ATOM 1592 C CA . ASP B 1 34 ? 10.258 -4.285 -5.359 1 92.81 34 ASP B CA 1
ATOM 1593 C C . ASP B 1 34 ? 10.836 -3.037 -4.703 1 92.81 34 ASP B C 1
ATOM 1595 O O . ASP B 1 34 ? 12 -2.699 -4.922 1 92.81 34 ASP B O 1
ATOM 1599 N N . PRO B 1 35 ? 10.07 -2.385 -3.879 1 87.56 35 PRO B N 1
ATOM 1600 C CA . PRO B 1 35 ? 10.539 -1.1 -3.354 1 87.56 35 PRO B CA 1
ATOM 1601 C C . PRO B 1 35 ? 11.695 -1.25 -2.369 1 87.56 35 PRO B C 1
ATOM 1603 O O . PRO B 1 35 ? 12.367 -0.267 -2.043 1 87.56 35 PRO B O 1
ATOM 1606 N N . VAL B 1 36 ? 11.922 -2.416 -1.874 1 87.62 36 VAL B N 1
ATOM 1607 C CA . VAL B 1 36 ? 12.977 -2.637 -0.887 1 87.62 36 VAL B CA 1
ATOM 1608 C C . VAL B 1 36 ? 14.258 -3.082 -1.588 1 87.62 36 VAL B C 1
ATOM 1610 O O . VAL B 1 36 ? 15.328 -2.506 -1.366 1 87.62 36 VAL B O 1
ATOM 1613 N N . THR B 1 37 ? 14.164 -3.996 -2.531 1 89.06 37 THR B N 1
ATOM 1614 C CA . THR B 1 37 ? 15.352 -4.621 -3.098 1 89.06 37 THR B CA 1
ATOM 1615 C C . THR B 1 37 ? 15.703 -3.99 -4.445 1 89.06 37 THR B C 1
ATOM 1617 O O . THR B 1 37 ? 16.828 -4.133 -4.926 1 89.06 37 THR B O 1
ATOM 1620 N N . GLY B 1 38 ? 14.711 -3.443 -5.098 1 88.56 38 GLY B N 1
ATOM 1621 C CA . GLY B 1 38 ? 14.922 -2.916 -6.438 1 88.56 38 GLY B CA 1
ATOM 1622 C C . GLY B 1 38 ? 14.797 -3.969 -7.52 1 88.56 38 GLY B C 1
ATOM 1623 O O . GLY B 1 38 ? 14.852 -3.65 -8.711 1 88.56 38 GLY B O 1
ATOM 1624 N N . ASN B 1 39 ? 14.617 -5.199 -7.164 1 91.44 39 ASN B N 1
ATOM 1625 C CA . ASN B 1 39 ? 14.406 -6.246 -8.156 1 91.44 39 ASN B CA 1
ATOM 1626 C C . ASN B 1 39 ? 13.117 -6.023 -8.938 1 91.44 39 ASN B C 1
ATOM 1628 O O . ASN B 1 39 ? 12.164 -5.441 -8.422 1 91.44 39 ASN B O 1
ATOM 1632 N N . VAL B 1 40 ? 13.133 -6.473 -10.172 1 92.75 40 VAL B N 1
ATOM 1633 C CA . VAL B 1 40 ? 11.984 -6.285 -11.055 1 92.75 40 VAL B CA 1
ATOM 1634 C C . VAL B 1 40 ? 11.266 -7.617 -11.266 1 92.75 40 VAL B C 1
ATOM 1636 O O . VAL B 1 40 ? 11.891 -8.617 -11.633 1 92.75 40 VAL B O 1
ATOM 1639 N N . PHE B 1 41 ? 9.992 -7.582 -11.07 1 93.69 41 PHE B N 1
ATOM 1640 C CA . PHE B 1 41 ? 9.18 -8.789 -11.172 1 93.69 41 PHE B CA 1
ATOM 1641 C C . PHE B 1 41 ? 8.086 -8.617 -12.219 1 93.69 41 PHE B C 1
ATOM 1643 O O . PHE B 1 41 ? 7.527 -7.531 -12.367 1 93.69 41 PHE B O 1
ATOM 1650 N N . TRP B 1 42 ? 7.781 -9.703 -12.914 1 94.06 42 TRP B N 1
ATOM 1651 C CA . TRP B 1 42 ? 6.637 -9.734 -13.82 1 94.06 42 TRP B CA 1
ATOM 1652 C C . TRP B 1 42 ? 6.102 -11.156 -13.961 1 94.06 42 TRP B C 1
ATOM 1654 O O . TRP B 1 42 ? 6.691 -12.102 -13.445 1 94.06 42 TRP B O 1
ATOM 1664 N N . SER B 1 43 ? 4.938 -11.281 -14.531 1 95.5 43 SER B N 1
ATOM 1665 C CA . SER B 1 43 ? 4.41 -12.617 -14.805 1 95.5 43 SER B CA 1
ATOM 1666 C C . SER B 1 43 ? 4.398 -12.906 -16.297 1 95.5 43 SER B C 1
ATOM 1668 O O . SER B 1 43 ? 4.223 -11.992 -17.109 1 95.5 43 SER B O 1
ATOM 1670 N N . GLU B 1 44 ? 4.617 -14.164 -16.578 1 93.81 44 GLU B N 1
ATOM 1671 C CA . GLU B 1 44 ? 4.57 -14.648 -17.953 1 93.81 44 GLU B CA 1
ATOM 1672 C C . GLU B 1 44 ? 3.643 -15.859 -18.078 1 93.81 44 GLU B C 1
ATOM 1674 O O . GLU B 1 44 ? 3.535 -16.656 -17.156 1 93.81 44 GLU B O 1
ATOM 1679 N N . SER B 1 45 ? 3.002 -15.859 -19.219 1 95.88 45 SER B N 1
ATOM 1680 C CA . SER B 1 45 ? 2.383 -17.109 -19.641 1 95.88 45 SER B CA 1
ATOM 1681 C C . SER B 1 45 ? 3.418 -18.078 -20.219 1 95.88 45 SER B C 1
ATOM 1683 O O . SER B 1 45 ? 4.086 -17.766 -21.203 1 95.88 45 SER B O 1
ATOM 1685 N N . VAL B 1 46 ? 3.588 -19.281 -19.609 1 94.62 46 VAL B N 1
ATOM 1686 C CA . VAL B 1 46 ? 4.648 -20.219 -19.953 1 94.62 46 VAL B CA 1
ATOM 1687 C C . VAL B 1 46 ? 4.129 -21.234 -20.953 1 94.62 46 VAL B C 1
ATOM 1689 O O . VAL B 1 46 ? 3.33 -22.109 -20.609 1 94.62 46 VAL B O 1
ATOM 1692 N N . ASN B 1 47 ? 4.656 -21.125 -22.156 1 92.62 47 ASN B N 1
ATOM 1693 C CA . ASN B 1 47 ? 4.168 -21.938 -23.266 1 92.62 47 ASN B CA 1
ATOM 1694 C C . ASN B 1 47 ? 4.352 -23.438 -22.984 1 92.62 47 ASN B C 1
ATOM 1696 O O . ASN B 1 47 ? 3.494 -24.234 -23.328 1 92.62 47 ASN B O 1
ATOM 1700 N N . THR B 1 48 ? 5.418 -23.781 -22.359 1 93.19 48 THR B N 1
ATOM 1701 C CA . THR B 1 48 ? 5.742 -25.172 -22.109 1 93.19 48 THR B CA 1
ATOM 1702 C C . THR B 1 48 ? 4.969 -25.719 -20.922 1 93.19 48 THR B C 1
ATOM 1704 O O . THR B 1 48 ? 5.055 -26.906 -20.594 1 93.19 48 THR B O 1
ATOM 1707 N N . GLU B 1 49 ? 4.227 -24.906 -20.25 1 95.12 49 GLU B N 1
ATOM 1708 C CA . GLU B 1 49 ? 3.443 -25.281 -19.078 1 95.12 49 GLU B CA 1
ATOM 1709 C C . GLU B 1 49 ? 1.961 -24.984 -19.297 1 95.12 49 GLU B C 1
ATOM 1711 O O . GLU B 1 49 ? 1.302 -24.438 -18.406 1 95.12 49 GLU B O 1
ATOM 1716 N N . GLU B 1 50 ? 1.523 -25.266 -20.453 1 94.88 50 GLU B N 1
ATOM 1717 C CA . GLU B 1 50 ? 0.117 -25.156 -20.812 1 94.88 50 GLU B CA 1
ATOM 1718 C C . GLU B 1 50 ? -0.379 -23.719 -20.672 1 94.88 50 GLU B C 1
ATOM 1720 O O . GLU B 1 50 ? -1.545 -23.484 -20.344 1 94.88 50 GLU B O 1
ATOM 1725 N N . GLY B 1 51 ? 0.486 -22.812 -20.688 1 95.62 51 GLY B N 1
ATOM 1726 C CA . GLY B 1 51 ? 0.106 -21.422 -20.672 1 95.62 51 GLY B CA 1
ATOM 1727 C C . GLY B 1 51 ? -0.149 -20.875 -19.281 1 95.62 51 GLY B C 1
ATOM 1728 O O . GLY B 1 51 ? -0.68 -19.781 -19.109 1 95.62 51 GLY B O 1
ATOM 1729 N N . ARG B 1 52 ? 0.244 -21.656 -18.281 1 96.81 52 ARG B N 1
ATOM 1730 C CA . ARG B 1 52 ? 0.139 -21.156 -16.906 1 96.81 52 ARG B CA 1
ATOM 1731 C C . ARG B 1 52 ? 1.073 -19.969 -16.688 1 96.81 52 ARG B C 1
ATOM 1733 O O . ARG B 1 52 ? 2.15 -19.906 -17.297 1 96.81 52 ARG B O 1
ATOM 1740 N N . ASN B 1 53 ? 0.563 -19.109 -15.844 1 97.19 53 ASN B N 1
ATOM 1741 C CA . ASN B 1 53 ? 1.382 -17.938 -15.539 1 97.19 53 ASN B CA 1
ATOM 1742 C C . ASN B 1 53 ? 2.328 -18.203 -14.367 1 97.19 53 ASN B C 1
ATOM 1744 O O . ASN B 1 53 ? 1.944 -18.844 -13.383 1 97.19 53 ASN B O 1
ATOM 1748 N N . ALA B 1 54 ? 3.564 -17.703 -14.539 1 95.69 54 ALA B N 1
ATOM 1749 C CA . ALA B 1 54 ? 4.574 -17.734 -13.484 1 95.69 54 ALA B CA 1
ATOM 1750 C C . ALA B 1 54 ? 5.23 -16.359 -13.312 1 95.69 54 ALA B C 1
ATOM 1752 O O . ALA B 1 54 ? 5.254 -15.555 -14.242 1 95.69 54 ALA B O 1
ATOM 1753 N N . VAL B 1 55 ? 5.719 -16.141 -12.109 1 95.5 55 VAL B N 1
ATOM 1754 C CA . VAL B 1 55 ? 6.43 -14.891 -11.828 1 95.5 55 VAL B CA 1
ATOM 1755 C C . VAL B 1 55 ? 7.926 -15.086 -12.086 1 95.5 55 VAL B C 1
ATOM 1757 O O . VAL B 1 55 ? 8.5 -16.109 -11.711 1 95.5 55 VAL B O 1
ATOM 1760 N N . PHE B 1 56 ? 8.461 -14.133 -12.758 1 93.31 56 PHE B N 1
ATOM 1761 C CA . PHE B 1 56 ? 9.891 -14.039 -13.023 1 93.31 56 PHE B CA 1
ATOM 1762 C C . PHE B 1 56 ? 10.469 -12.75 -12.438 1 93.31 56 PHE B C 1
ATOM 1764 O O . PHE B 1 56 ? 9.719 -11.859 -12.039 1 93.31 56 PHE B O 1
ATOM 1771 N N . TYR B 1 57 ? 11.797 -12.758 -12.344 1 92.69 57 TYR B N 1
ATOM 1772 C CA . TYR B 1 57 ? 12.414 -11.539 -11.844 1 92.69 57 TYR B CA 1
ATOM 1773 C C . TYR B 1 57 ? 13.82 -11.375 -12.406 1 92.69 57 TYR B C 1
ATOM 1775 O O . TYR B 1 57 ? 14.398 -12.328 -12.945 1 92.69 57 TYR B O 1
ATOM 1783 N N . VAL B 1 58 ? 14.242 -10.172 -12.359 1 89.75 58 VAL B N 1
ATOM 1784 C CA . VAL B 1 58 ? 15.625 -9.828 -12.695 1 89.75 58 VAL B CA 1
ATOM 1785 C C . VAL B 1 58 ? 16.156 -8.805 -11.703 1 89.75 58 VAL B C 1
ATOM 1787 O O . VAL B 1 58 ? 15.406 -7.984 -11.172 1 89.75 58 VAL B O 1
ATOM 1790 N N . THR B 1 59 ? 17.422 -8.984 -11.375 1 88.75 59 THR B N 1
ATOM 1791 C CA . THR B 1 59 ? 18.125 -7.957 -10.617 1 88.75 59 THR B CA 1
ATOM 1792 C C . THR B 1 59 ? 18.719 -6.906 -11.555 1 88.75 59 THR B C 1
ATOM 1794 O O . THR B 1 59 ? 19.438 -7.242 -12.5 1 88.75 59 THR B O 1
ATOM 1797 N N . PRO B 1 60 ? 18.328 -5.699 -11.297 1 85.56 60 PRO B N 1
ATOM 1798 C CA . PRO B 1 60 ? 18.906 -4.668 -12.164 1 85.56 60 PRO B CA 1
ATOM 1799 C C . PRO B 1 60 ? 20.438 -4.754 -12.25 1 85.56 60 PRO B C 1
ATOM 1801 O O . PRO B 1 60 ? 21.109 -4.953 -11.227 1 85.56 60 PRO B O 1
ATOM 1804 N N . GLY B 1 61 ? 20.922 -4.59 -13.414 1 84.31 61 GLY B N 1
ATOM 1805 C CA . GLY B 1 61 ? 22.344 -4.707 -13.641 1 84.31 61 GLY B CA 1
ATOM 1806 C C . GLY B 1 61 ? 22.797 -6.121 -13.977 1 84.31 61 GLY B C 1
ATOM 1807 O O . GLY B 1 61 ? 23.922 -6.336 -14.438 1 84.31 61 GLY B O 1
ATOM 1808 N N . LYS B 1 62 ? 21.922 -6.961 -13.625 1 83.12 62 LYS B N 1
ATOM 1809 C CA . LYS B 1 62 ? 22.172 -8.344 -14.031 1 83.12 62 LYS B CA 1
ATOM 1810 C C . LYS B 1 62 ? 21.281 -8.727 -15.219 1 83.12 62 LYS B C 1
ATOM 1812 O O . LYS B 1 62 ? 20.234 -8.117 -15.445 1 83.12 62 LYS B O 1
ATOM 1817 N N . SER B 1 63 ? 21.719 -9.586 -16.062 1 78.06 63 SER B N 1
ATOM 1818 C CA . SER B 1 63 ? 20.984 -9.938 -17.266 1 78.06 63 SER B CA 1
ATOM 1819 C C . SER B 1 63 ? 20.203 -11.234 -17.094 1 78.06 63 SER B C 1
ATOM 1821 O O . SER B 1 63 ? 19.297 -11.539 -17.859 1 78.06 63 SER B O 1
ATOM 1823 N N . GLU B 1 64 ? 20.469 -11.852 -16.141 1 84.12 64 GLU B N 1
ATOM 1824 C CA . GLU B 1 64 ? 19.859 -13.172 -16 1 84.12 64 GLU B CA 1
ATOM 1825 C C . GLU B 1 64 ? 18.453 -13.078 -15.43 1 84.12 64 GLU B C 1
ATOM 1827 O O . GLU B 1 64 ? 18.266 -12.57 -14.32 1 84.12 64 GLU B O 1
ATOM 1832 N N . VAL B 1 65 ? 17.5 -13.5 -16.203 1 87.88 65 VAL B N 1
ATOM 1833 C CA . VAL B 1 65 ? 16.125 -13.625 -15.758 1 87.88 65 VAL B CA 1
ATOM 1834 C C . VAL B 1 65 ? 15.938 -14.938 -15 1 87.88 65 VAL B C 1
ATOM 1836 O O . VAL B 1 65 ? 16.344 -16 -15.477 1 87.88 65 VAL B O 1
ATOM 1839 N N . MET B 1 66 ? 15.312 -14.805 -13.875 1 90.25 66 MET B N 1
ATOM 1840 C CA . MET B 1 66 ? 15.094 -15.992 -13.055 1 90.25 66 MET B CA 1
ATOM 1841 C C . MET B 1 66 ? 13.602 -16.203 -12.789 1 90.25 66 MET B C 1
ATOM 1843 O O . MET B 1 66 ? 12.852 -15.227 -12.672 1 90.25 66 MET B O 1
ATOM 1847 N N . ARG B 1 67 ? 13.305 -17.453 -12.734 1 92.44 67 ARG B N 1
ATOM 1848 C CA . ARG B 1 67 ? 11.945 -17.812 -12.336 1 92.44 67 ARG B CA 1
ATOM 1849 C C . ARG B 1 67 ? 11.789 -17.75 -10.82 1 92.44 67 ARG B C 1
ATOM 1851 O O . ARG B 1 67 ? 12.664 -18.219 -10.086 1 92.44 67 ARG B O 1
ATOM 1858 N N . TRP B 1 68 ? 10.688 -17.188 -10.359 1 95.12 68 TRP B N 1
ATOM 1859 C CA . TRP B 1 68 ? 10.422 -17.109 -8.922 1 95.12 68 TRP B CA 1
ATOM 1860 C C . TRP B 1 68 ? 9.43 -18.188 -8.5 1 95.12 68 TRP B C 1
ATOM 1862 O O . TRP B 1 68 ? 9.703 -18.969 -7.578 1 95.12 68 TRP B O 1
ATOM 1872 N N . THR B 1 69 ? 8.305 -18.234 -9.188 1 95.31 69 THR B N 1
ATOM 1873 C CA . THR B 1 69 ? 7.254 -19.172 -8.836 1 95.31 69 THR B CA 1
ATOM 1874 C C . THR B 1 69 ? 7.52 -20.531 -9.477 1 95.31 69 THR B C 1
ATOM 1876 O O . THR B 1 69 ? 7.738 -20.625 -10.688 1 95.31 69 THR B O 1
ATOM 1879 N N . PRO B 1 70 ? 7.457 -21.609 -8.773 1 94.06 70 PRO B N 1
ATOM 1880 C CA . PRO B 1 70 ? 7.738 -22.938 -9.344 1 94.06 70 PRO B CA 1
ATOM 1881 C C . PRO B 1 70 ? 6.625 -23.422 -10.266 1 94.06 70 PRO B C 1
ATOM 1883 O O . PRO B 1 70 ? 5.527 -22.859 -10.273 1 94.06 70 PRO B O 1
ATOM 1886 N N . PRO B 1 71 ? 7.02 -24.438 -11.039 1 92.88 71 PRO B N 1
ATOM 1887 C CA . PRO B 1 71 ? 5.953 -25.047 -11.836 1 92.88 71 PRO B CA 1
ATOM 1888 C C . PRO B 1 71 ? 4.801 -25.578 -10.984 1 92.88 71 PRO B C 1
ATOM 1890 O O . PRO B 1 71 ? 4.996 -25.891 -9.805 1 92.88 71 PRO B O 1
ATOM 1893 N N . GLY B 1 72 ? 3.613 -25.641 -11.547 1 93.44 72 GLY B N 1
ATOM 1894 C CA . GLY B 1 72 ? 2.455 -26.188 -10.852 1 93.44 72 GLY B CA 1
ATOM 1895 C C . GLY B 1 72 ? 1.512 -25.109 -10.352 1 93.44 72 GLY B C 1
ATOM 1896 O O . GLY B 1 72 ? 0.378 -25.391 -9.961 1 93.44 72 GLY B O 1
ATOM 1897 N N . TYR B 1 73 ? 1.995 -23.953 -10.367 1 96.12 73 TYR B N 1
ATOM 1898 C CA . TYR B 1 73 ? 1.161 -22.812 -9.984 1 96.12 73 TYR B CA 1
ATOM 1899 C C . TYR B 1 73 ? 0.699 -22.031 -11.211 1 96.12 73 TYR B C 1
ATOM 1901 O O . TYR B 1 73 ? 1.312 -22.125 -12.281 1 96.12 73 TYR B O 1
ATOM 1909 N N . ASP B 1 74 ? -0.394 -21.406 -11.086 1 98 74 ASP B N 1
ATOM 1910 C CA . ASP B 1 74 ? -0.95 -20.531 -12.117 1 98 74 ASP B CA 1
ATOM 1911 C C . ASP B 1 74 ? -1.332 -19.172 -11.539 1 98 74 ASP B C 1
ATOM 1913 O O . ASP B 1 74 ? -2.438 -19 -11.023 1 98 74 ASP B O 1
ATOM 1917 N N . VAL B 1 75 ? -0.433 -18.219 -11.695 1 97.88 75 VAL B N 1
ATOM 1918 C CA . VAL B 1 75 ? -0.555 -16.906 -11.078 1 97.88 75 VAL B CA 1
ATOM 1919 C C . VAL B 1 75 ? -1.508 -16.047 -11.898 1 97.88 75 VAL B C 1
ATOM 1921 O O . VAL B 1 75 ? -1.069 -15.227 -12.719 1 97.88 75 VAL B O 1
ATOM 1924 N N . ARG B 1 76 ? -2.738 -16.25 -11.68 1 98.25 76 ARG B N 1
ATOM 1925 C CA . ARG B 1 76 ? -3.836 -15.5 -12.281 1 98.25 76 ARG B CA 1
ATOM 1926 C C . ARG B 1 76 ? -4.988 -15.328 -11.297 1 98.25 76 ARG B C 1
ATOM 1928 O O . ARG B 1 76 ? -5.043 -16.016 -10.273 1 98.25 76 ARG B O 1
ATOM 1935 N N . THR B 1 77 ? -5.805 -14.398 -11.586 1 98.12 77 THR B N 1
ATOM 1936 C CA . THR B 1 77 ? -7.012 -14.195 -10.789 1 98.12 77 THR B CA 1
ATOM 1937 C C . THR B 1 77 ? -8.211 -13.93 -11.688 1 98.12 77 THR B C 1
ATOM 1939 O O . THR B 1 77 ? -8.078 -13.32 -12.75 1 98.12 77 THR B O 1
ATOM 1942 N N . ARG B 1 78 ? -9.328 -14.289 -11.203 1 96.62 78 ARG B N 1
ATOM 1943 C CA . ARG B 1 78 ? -10.57 -14.07 -11.945 1 96.62 78 ARG B CA 1
ATOM 1944 C C . ARG B 1 78 ? -11.227 -12.758 -11.547 1 96.62 78 ARG B C 1
ATOM 1946 O O . ARG B 1 78 ? -12.258 -12.375 -12.102 1 96.62 78 ARG B O 1
ATOM 1953 N N . VAL B 1 79 ? -10.688 -12.102 -10.641 1 95.94 79 VAL B N 1
ATOM 1954 C CA . VAL B 1 79 ? -11.258 -10.836 -10.195 1 95.94 79 VAL B CA 1
ATOM 1955 C C . VAL B 1 79 ? -11.398 -9.891 -11.391 1 95.94 79 VAL B C 1
ATOM 1957 O O . VAL B 1 79 ? -10.5 -9.789 -12.227 1 95.94 79 VAL B O 1
ATOM 1960 N N . ASN B 1 80 ? -12.578 -9.195 -11.453 1 92.25 80 ASN B N 1
ATOM 1961 C CA . ASN B 1 80 ? -12.875 -8.273 -12.555 1 92.25 80 ASN B CA 1
ATOM 1962 C C . ASN B 1 80 ? -12.727 -8.961 -13.906 1 92.25 80 ASN B C 1
ATOM 1964 O O . ASN B 1 80 ? -12.125 -8.398 -14.828 1 92.25 80 ASN B O 1
ATOM 1968 N N . GLU B 1 81 ? -13.164 -10.227 -13.961 1 90.56 81 GLU B N 1
ATOM 1969 C CA . GLU B 1 81 ? -13.102 -11.008 -15.188 1 90.56 81 GLU B CA 1
ATOM 1970 C C . GLU B 1 81 ? -11.672 -11.094 -15.719 1 90.56 81 GLU B C 1
ATOM 1972 O O . GLU B 1 81 ? -11.422 -10.805 -16.891 1 90.56 81 GLU B O 1
ATOM 1977 N N . TYR B 1 82 ? -10.711 -11.438 -14.953 1 90.81 82 TYR B N 1
ATOM 1978 C CA . TYR B 1 82 ? -9.305 -11.68 -15.258 1 90.81 82 TYR B CA 1
ATOM 1979 C C . TYR B 1 82 ? -8.562 -10.367 -15.508 1 90.81 82 TYR B C 1
ATOM 1981 O O . TYR B 1 82 ? -7.449 -10.367 -16.031 1 90.81 82 TYR B O 1
ATOM 1989 N N . GLY B 1 83 ? -9.227 -9.281 -15.039 1 91.06 83 GLY B N 1
ATOM 1990 C CA . GLY B 1 83 ? -8.594 -7.992 -15.242 1 91.06 83 GLY B CA 1
ATOM 1991 C C . GLY B 1 83 ? -7.75 -7.547 -14.055 1 91.06 83 GLY B C 1
ATOM 1992 O O . GLY B 1 83 ? -6.98 -6.594 -14.164 1 91.06 83 GLY B O 1
ATOM 1993 N N . GLY B 1 84 ? -7.871 -8.18 -12.977 1 94.38 84 GLY B N 1
ATOM 1994 C CA . GLY B 1 84 ? -7.105 -7.797 -11.797 1 94.38 84 GLY B CA 1
ATOM 1995 C C . GLY B 1 84 ? -5.664 -8.266 -11.844 1 94.38 84 GLY B C 1
ATOM 1996 O O . GLY B 1 84 ? -5.328 -9.188 -12.586 1 94.38 84 GLY B O 1
ATOM 1997 N N . ARG B 1 85 ? -4.836 -7.609 -11.125 1 96.88 85 ARG B N 1
ATOM 1998 C CA . ARG B 1 85 ? -3.457 -8.062 -10.977 1 96.88 85 ARG B CA 1
ATOM 1999 C C . ARG B 1 85 ? -3.357 -9.18 -9.945 1 96.88 85 ARG B C 1
ATOM 2001 O O . ARG B 1 85 ? -3.922 -9.07 -8.852 1 96.88 85 ARG B O 1
ATOM 2008 N N . ALA B 1 86 ? -2.551 -10.148 -10.289 1 98.44 86 ALA B N 1
ATOM 2009 C CA . ALA B 1 86 ? -2.607 -11.383 -9.508 1 98.44 86 ALA B CA 1
ATOM 2010 C C . ALA B 1 86 ? -1.436 -11.477 -8.539 1 98.44 86 ALA B C 1
ATOM 2012 O O . ALA B 1 86 ? -1.406 -12.352 -7.668 1 98.44 86 ALA B O 1
ATOM 2013 N N . PHE B 1 87 ? -0.426 -10.555 -8.68 1 97.75 87 PHE B N 1
ATOM 2014 C CA . PHE B 1 87 ? 0.663 -10.672 -7.715 1 97.75 87 PHE B CA 1
ATOM 2015 C C . PHE B 1 87 ? 1.166 -9.289 -7.297 1 97.75 87 PHE B C 1
ATOM 2017 O O . PHE B 1 87 ? 0.929 -8.305 -7.988 1 97.75 87 PHE B O 1
ATOM 2024 N N . THR B 1 88 ? 1.742 -9.242 -6.191 1 97.5 88 THR B N 1
ATOM 2025 C CA . THR B 1 88 ? 2.51 -8.109 -5.676 1 97.5 88 THR B CA 1
ATOM 2026 C C . THR B 1 88 ? 3.748 -8.602 -4.926 1 97.5 88 THR B C 1
ATOM 2028 O O . THR B 1 88 ? 3.885 -9.789 -4.652 1 97.5 88 THR B O 1
ATOM 2031 N N . VAL B 1 89 ? 4.664 -7.684 -4.77 1 96 89 VAL B N 1
ATOM 2032 C CA . VAL B 1 89 ? 5.941 -8.078 -4.184 1 96 89 VAL B CA 1
ATOM 2033 C C . VAL B 1 89 ? 6.387 -7.039 -3.16 1 96 89 VAL B C 1
ATOM 2035 O O . VAL B 1 89 ? 6.145 -5.84 -3.34 1 96 89 VAL B O 1
ATOM 2038 N N . TYR B 1 90 ? 6.934 -7.48 -2.121 1 94.38 90 TYR B N 1
ATOM 2039 C CA . TYR B 1 90 ? 7.578 -6.645 -1.116 1 94.38 90 TYR B CA 1
ATOM 2040 C C . TYR B 1 90 ? 8.727 -7.391 -0.438 1 94.38 90 TYR B C 1
ATOM 2042 O O . TYR B 1 90 ? 8.516 -8.453 0.144 1 94.38 90 TYR B O 1
ATOM 2050 N N . ASN B 1 91 ? 9.93 -6.824 -0.498 1 92.81 91 ASN B N 1
ATOM 2051 C CA . ASN B 1 91 ? 11.117 -7.344 0.169 1 92.81 91 ASN B CA 1
ATOM 2052 C C . ASN B 1 91 ? 11.336 -8.82 -0.145 1 92.81 91 ASN B C 1
ATOM 2054 O O . ASN B 1 91 ? 11.484 -9.641 0.765 1 92.81 91 ASN B O 1
ATOM 2058 N N . ASN B 1 92 ? 11.242 -9.141 -1.39 1 93.5 92 ASN B N 1
ATOM 2059 C CA . ASN B 1 92 ? 11.508 -10.461 -1.946 1 93.5 92 ASN B CA 1
ATOM 2060 C C . ASN B 1 92 ? 10.453 -11.477 -1.507 1 93.5 92 ASN B C 1
ATOM 2062 O O . ASN B 1 92 ? 10.719 -12.68 -1.496 1 93.5 92 ASN B O 1
ATOM 2066 N N . THR B 1 93 ? 9.398 -10.984 -1.079 1 95.88 93 THR B N 1
ATOM 2067 C CA . THR B 1 93 ? 8.242 -11.852 -0.87 1 95.88 93 THR B CA 1
ATOM 2068 C C . THR B 1 93 ? 7.176 -11.586 -1.926 1 95.88 93 THR B C 1
ATOM 2070 O O . THR B 1 93 ? 6.742 -10.445 -2.107 1 95.88 93 THR B O 1
ATOM 2073 N N . VAL B 1 94 ? 6.852 -12.625 -2.639 1 97 94 VAL B N 1
ATOM 2074 C CA . VAL B 1 94 ? 5.789 -12.523 -3.633 1 97 94 VAL B CA 1
ATOM 2075 C C . VAL B 1 94 ? 4.48 -13.047 -3.045 1 97 94 VAL B C 1
ATOM 2077 O O . VAL B 1 94 ? 4.445 -14.133 -2.455 1 97 94 VAL B O 1
ATOM 2080 N N . PHE B 1 95 ? 3.492 -12.258 -3.141 1 98.31 95 PHE B N 1
ATOM 2081 C CA . PHE B 1 95 ? 2.119 -12.664 -2.861 1 98.31 95 PHE B CA 1
ATOM 2082 C C . PHE B 1 95 ? 1.322 -12.797 -4.152 1 98.31 95 PHE B C 1
ATOM 2084 O O . PHE B 1 95 ? 1.363 -11.914 -5.008 1 98.31 95 PHE B O 1
ATOM 2091 N N . PHE B 1 96 ? 0.604 -13.938 -4.301 1 98.31 96 PHE B N 1
ATOM 2092 C CA . PHE B 1 96 ? -0.072 -14.086 -5.586 1 98.31 96 PHE B CA 1
ATOM 2093 C C . PHE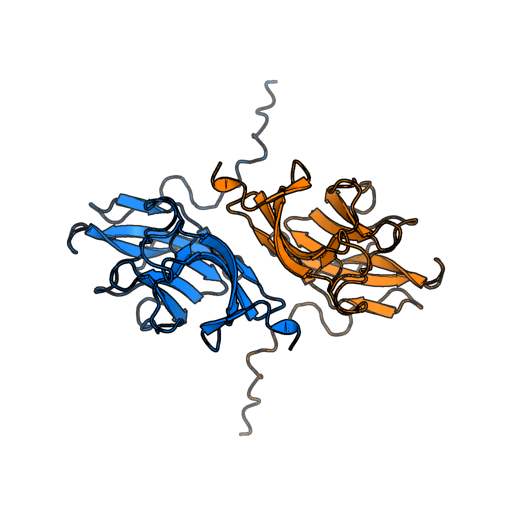 B 1 96 ? -1.361 -14.883 -5.43 1 98.31 96 PHE B C 1
ATOM 2095 O O . PHE B 1 96 ? -1.474 -15.719 -4.535 1 98.31 96 PHE B O 1
ATOM 2102 N N . SER B 1 97 ? -2.262 -14.562 -6.254 1 98.69 97 SER B N 1
ATOM 2103 C CA . SER B 1 97 ? -3.482 -15.352 -6.398 1 98.69 97 SER B CA 1
ATOM 2104 C C . SER B 1 97 ? -3.27 -16.547 -7.328 1 98.69 97 SER B C 1
ATOM 2106 O O . SER B 1 97 ? -2.645 -16.406 -8.383 1 98.69 97 SER B O 1
ATOM 2108 N N . GLN B 1 98 ? -3.752 -17.594 -6.906 1 98.19 98 GLN B N 1
ATOM 2109 C CA . GLN B 1 98 ? -3.748 -18.797 -7.73 1 98.19 98 GLN B CA 1
ATOM 2110 C C . GLN B 1 98 ? -5.141 -19.094 -8.273 1 98.19 98 GLN B C 1
ATOM 2112 O O . GLN B 1 98 ? -6.082 -19.312 -7.508 1 98.19 98 GLN B O 1
ATOM 2117 N N . VAL B 1 99 ? -5.227 -19.203 -9.586 1 97.94 99 VAL B N 1
ATOM 2118 C CA . VAL B 1 99 ? -6.543 -19.266 -10.211 1 97.94 99 VAL B CA 1
ATOM 2119 C C . VAL B 1 99 ? -7.16 -20.641 -9.992 1 97.94 99 VAL B C 1
ATOM 2121 O O . VAL B 1 99 ? -8.383 -20.797 -10.016 1 97.94 99 VAL B O 1
ATOM 2124 N N . ILE B 1 100 ? -6.371 -21.656 -9.75 1 96.75 100 ILE B N 1
ATOM 2125 C CA . ILE B 1 100 ? -6.832 -23.031 -9.609 1 96.75 100 ILE B CA 1
ATOM 2126 C C . ILE B 1 100 ? -7.75 -23.141 -8.398 1 96.75 100 ILE B C 1
ATOM 2128 O O . ILE B 1 100 ? -8.773 -23.828 -8.445 1 96.75 100 ILE B O 1
ATOM 2132 N N . ASP B 1 101 ? -7.445 -22.469 -7.324 1 97.62 101 ASP B N 1
ATOM 2133 C CA . ASP B 1 101 ? -8.234 -22.609 -6.105 1 97.62 101 ASP B CA 1
ATOM 2134 C C . ASP B 1 101 ? -8.672 -21.25 -5.566 1 97.62 101 ASP B C 1
ATOM 2136 O O . ASP B 1 101 ? -9.258 -21.156 -4.484 1 97.62 101 ASP B O 1
ATOM 2140 N N . ASP B 1 102 ? -8.328 -20.188 -6.215 1 97.69 102 ASP B N 1
ATOM 2141 C CA . ASP B 1 102 ? -8.727 -18.797 -5.938 1 97.69 102 ASP B CA 1
ATOM 2142 C C . ASP B 1 102 ? -8.148 -18.328 -4.609 1 97.69 102 ASP B C 1
ATOM 2144 O O . ASP B 1 102 ? -8.617 -17.328 -4.043 1 97.69 102 ASP B O 1
ATOM 2148 N N . ALA B 1 103 ? -7.125 -18.969 -4.109 1 98.12 103 ALA B N 1
ATOM 2149 C CA . ALA B 1 103 ? -6.52 -18.594 -2.834 1 98.12 103 ALA B CA 1
ATOM 2150 C C . ALA B 1 103 ? -5.336 -17.656 -3.047 1 98.12 103 ALA B C 1
ATOM 2152 O O . ALA B 1 103 ? -4.82 -17.531 -4.16 1 98.12 103 ALA B O 1
ATOM 2153 N N . LEU B 1 104 ? -5.023 -16.984 -1.963 1 98.56 104 LEU B N 1
ATOM 2154 C CA . LEU B 1 104 ? -3.818 -16.172 -1.91 1 98.56 104 LEU B CA 1
ATOM 2155 C C . LEU B 1 104 ? -2.645 -16.953 -1.345 1 98.56 104 LEU B C 1
ATOM 2157 O O . LEU B 1 104 ? -2.793 -17.672 -0.354 1 98.56 104 LEU B O 1
ATOM 2161 N N . TYR B 1 105 ? -1.522 -16.812 -1.999 1 98.38 105 TYR B N 1
ATOM 2162 C CA . TYR B 1 105 ? -0.309 -17.5 -1.589 1 98.38 105 TYR B CA 1
ATOM 2163 C C . TYR B 1 105 ? 0.796 -16.516 -1.238 1 98.38 105 TYR B C 1
ATOM 2165 O O . TYR B 1 105 ? 0.774 -15.367 -1.685 1 98.38 105 TYR B O 1
ATOM 2173 N N . LYS B 1 106 ? 1.637 -16.969 -0.422 1 97.88 106 LYS B N 1
ATOM 2174 C CA . LYS B 1 106 ? 2.855 -16.266 -0.028 1 97.88 106 LYS B CA 1
ATOM 2175 C C . LYS B 1 106 ? 4.094 -17.109 -0.347 1 97.88 106 LYS B C 1
ATOM 2177 O O . LYS B 1 106 ? 4.148 -18.297 -0.026 1 97.88 106 LYS B O 1
ATOM 2182 N N . GLN B 1 107 ? 4.973 -16.469 -1.049 1 96.94 107 GLN B N 1
ATOM 2183 C CA . GLN B 1 107 ? 6.242 -17.125 -1.357 1 96.94 107 GLN B CA 1
ATOM 2184 C C . GLN B 1 107 ? 7.418 -16.266 -0.89 1 96.94 107 GLN B C 1
ATOM 2186 O O . GLN B 1 107 ? 7.766 -15.273 -1.526 1 96.94 107 GLN B O 1
ATOM 2191 N N . ASP B 1 108 ? 7.938 -16.766 0.269 1 89.88 108 ASP B N 1
ATOM 2192 C CA . ASP B 1 108 ? 9.086 -16.047 0.83 1 89.88 108 ASP B CA 1
ATOM 2193 C C . ASP B 1 108 ? 10.375 -16.438 0.1 1 89.88 108 ASP B C 1
ATOM 2195 O O . ASP B 1 108 ? 10.617 -17.609 -0.161 1 89.88 108 ASP B O 1
ATOM 2199 N N . GLY B 1 109 ? 11.094 -15.578 -0.314 1 75.38 109 GLY B N 1
ATOM 2200 C CA . GLY B 1 109 ? 12.305 -15.938 -1.028 1 75.38 109 GLY B CA 1
ATOM 2201 C C . GLY B 1 109 ? 13.32 -14.805 -1.091 1 75.38 109 GLY B C 1
ATOM 2202 O O . GLY B 1 109 ? 13.039 -13.695 -0.639 1 75.38 109 GLY B O 1
ATOM 2203 N N . PRO B 1 110 ? 14.719 -15.281 -0.896 1 67.44 110 PRO B N 1
ATOM 2204 C CA . PRO B 1 110 ? 15.375 -14.984 -2.172 1 67.44 110 PRO B CA 1
ATOM 2205 C C . PRO B 1 110 ? 15.453 -16.203 -3.092 1 67.44 110 PRO B C 1
ATOM 2207 O O . PRO B 1 110 ? 15.664 -17.328 -2.623 1 67.44 110 PRO B O 1
ATOM 2210 N N . GLY B 1 111 ? 14.906 -16.188 -4.215 1 66.25 111 GLY B N 1
ATOM 2211 C CA . GLY B 1 111 ? 15.266 -17.188 -5.203 1 66.25 111 GLY B CA 1
ATOM 2212 C C . GLY B 1 111 ? 14.125 -18.125 -5.551 1 66.25 111 GLY B C 1
ATOM 2213 O O . GLY B 1 111 ? 13.117 -18.172 -4.852 1 66.25 111 GLY B O 1
ATOM 2214 N N . PRO B 1 112 ? 14.258 -18.953 -6.52 1 67.12 112 PRO B N 1
ATOM 2215 C CA . PRO B 1 112 ? 13.266 -19.812 -7.148 1 67.12 112 PRO B CA 1
ATOM 2216 C C . PRO B 1 112 ? 13.016 -21.094 -6.352 1 67.12 112 PRO B C 1
ATOM 2218 O O . PRO B 1 112 ? 12.016 -21.781 -6.586 1 67.12 112 PRO B O 1
ATOM 2221 N N . ASP B 1 113 ? 13.82 -21.297 -5.223 1 79.06 113 ASP B N 1
ATOM 2222 C CA . ASP B 1 113 ? 13.727 -22.609 -4.586 1 79.06 113 ASP B CA 1
ATOM 2223 C C . ASP B 1 113 ? 12.742 -22.578 -3.422 1 79.06 113 ASP B C 1
ATOM 2225 O O . ASP B 1 113 ? 12.469 -23.625 -2.809 1 79.06 113 ASP B O 1
ATOM 2229 N N . THR B 1 114 ? 12.211 -21.531 -3.131 1 89.06 114 THR B N 1
ATOM 2230 C CA . THR B 1 114 ? 11.258 -21.453 -2.025 1 89.06 114 THR B CA 1
ATOM 2231 C C . THR B 1 114 ? 9.852 -21.812 -2.498 1 89.06 114 THR B C 1
ATOM 2233 O O . THR B 1 114 ? 9.438 -21.406 -3.59 1 89.06 114 THR B O 1
ATOM 2236 N N . GLN B 1 115 ? 9.227 -22.688 -1.687 1 93.88 115 GLN B N 1
ATOM 2237 C CA . GLN B 1 115 ? 7.875 -23.109 -2.027 1 93.88 115 GLN B CA 1
ATOM 2238 C C . GLN B 1 115 ? 6.844 -22.109 -1.51 1 93.88 115 GLN B C 1
ATOM 2240 O O . GLN B 1 115 ? 6.926 -21.656 -0.367 1 93.88 115 GLN B O 1
ATOM 2245 N N . PRO B 1 116 ? 5.91 -21.875 -2.379 1 96.94 116 PRO B N 1
ATOM 2246 C CA . PRO B 1 116 ? 4.812 -21.047 -1.885 1 96.94 116 PRO B CA 1
ATOM 2247 C C . PRO B 1 116 ? 3.975 -21.734 -0.815 1 96.94 116 PRO B C 1
ATOM 2249 O O . PRO B 1 116 ? 3.887 -22.969 -0.799 1 96.94 116 PRO B O 1
ATOM 2252 N N . SER B 1 117 ? 3.426 -20.938 0.062 1 96.88 117 SER B N 1
ATOM 2253 C CA . SER B 1 117 ? 2.457 -21.406 1.045 1 96.88 117 SER B CA 1
ATOM 2254 C C . SER B 1 117 ? 1.116 -20.703 0.887 1 96.88 117 SER B C 1
ATOM 2256 O O . SER B 1 117 ? 1.073 -19.5 0.6 1 96.88 117 SER B O 1
ATOM 2258 N N . ARG B 1 118 ? 0.093 -21.484 1.029 1 97.94 118 ARG B N 1
ATOM 2259 C CA . ARG B 1 118 ? -1.237 -20.891 0.975 1 97.94 118 ARG B CA 1
ATOM 2260 C C . ARG B 1 118 ? -1.464 -19.938 2.154 1 97.94 118 ARG B C 1
ATOM 2262 O O . ARG B 1 118 ? -1.264 -20.328 3.309 1 97.94 118 ARG B O 1
ATOM 2269 N N . LEU B 1 119 ? -1.868 -18.812 1.891 1 98.06 119 LEU B N 1
ATOM 2270 C CA . LEU B 1 119 ? -2.053 -17.797 2.934 1 98.06 119 LEU B CA 1
ATOM 2271 C C . LEU B 1 119 ? -3.5 -17.781 3.418 1 98.06 119 LEU B C 1
ATOM 2273 O O . LEU B 1 119 ? -3.754 -17.734 4.621 1 98.06 119 LE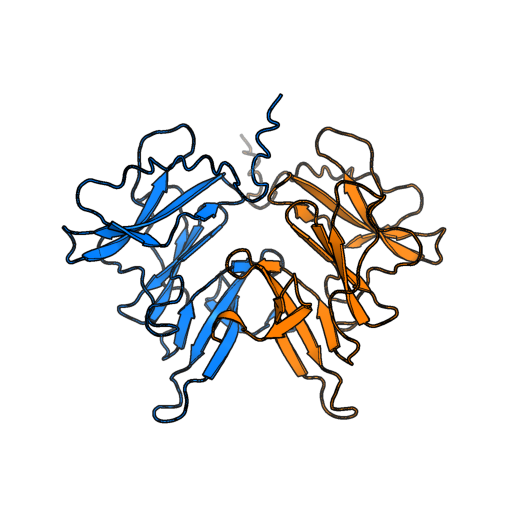U B O 1
ATOM 2277 N N . THR B 1 120 ? -4.453 -17.812 2.508 1 97.94 120 THR B N 1
ATOM 2278 C CA . THR B 1 120 ? -5.852 -17.688 2.9 1 97.94 120 THR B CA 1
ATOM 2279 C C . THR B 1 120 ? -6.52 -19.062 2.955 1 97.94 120 THR B C 1
ATOM 2281 O O . THR B 1 120 ? -6.16 -19.969 2.191 1 97.94 120 THR B O 1
ATOM 2284 N N . SER B 1 121 ? -7.523 -19.156 3.799 1 95.25 121 SER B N 1
ATOM 2285 C CA . SER B 1 121 ? -8.305 -20.375 3.908 1 95.25 121 SER B CA 1
ATOM 2286 C C . SER B 1 121 ? -9.258 -20.531 2.727 1 95.25 121 SER B C 1
ATOM 2288 O O . SER B 1 121 ? -9.578 -19.562 2.051 1 95.25 121 SER B O 1
ATOM 2290 N N . PRO B 1 122 ? -9.578 -21.812 2.492 1 93 122 PRO B N 1
ATOM 2291 C CA . PRO B 1 122 ? -10.547 -22.031 1.411 1 93 122 PRO B CA 1
ATOM 2292 C C . PRO B 1 122 ? -11.82 -21.219 1.598 1 93 122 PRO B C 1
ATOM 2294 O O . PRO B 1 122 ? -12.359 -21.156 2.705 1 93 122 PRO B O 1
ATOM 2297 N N . SER B 1 123 ? -12.234 -20.547 0.547 1 93.12 123 SER B N 1
ATOM 2298 C CA . SER B 1 123 ? -13.438 -19.719 0.494 1 93.12 123 SER B CA 1
ATOM 2299 C C . SER B 1 123 ? -13.852 -19.438 -0.947 1 93.12 123 SER B C 1
ATOM 2301 O O . SER B 1 123 ? -13.258 -19.984 -1.885 1 93.12 123 SER B O 1
ATOM 2303 N N . LYS B 1 124 ? -14.898 -18.734 -1.094 1 94.38 124 LYS B N 1
ATOM 2304 C CA . LYS B 1 124 ? -15.328 -18.312 -2.426 1 94.38 124 LYS B CA 1
ATOM 2305 C C . LYS B 1 124 ? -14.891 -16.891 -2.717 1 94.38 124 LYS B C 1
ATOM 2307 O O . LYS B 1 124 ? -15.57 -16.156 -3.447 1 94.38 124 LYS B O 1
ATOM 2312 N N . LYS B 1 125 ? -13.875 -16.531 -2.033 1 95.94 125 LYS B N 1
ATOM 2313 C CA . LYS B 1 125 ? -13.305 -15.195 -2.256 1 95.94 125 LYS B CA 1
ATOM 2314 C C . LYS B 1 125 ? -12.156 -15.25 -3.266 1 95.94 125 LYS B C 1
ATOM 2316 O O . LYS B 1 125 ? -11.422 -16.234 -3.322 1 95.94 125 LYS B O 1
ATOM 2321 N N . ARG B 1 126 ? -12.109 -14.211 -3.998 1 97.38 126 ARG B N 1
ATOM 2322 C CA . ARG B 1 126 ? -11.039 -13.992 -4.961 1 97.38 126 ARG B CA 1
ATOM 2323 C C . ARG B 1 126 ? -10.273 -12.711 -4.645 1 97.38 126 ARG B C 1
ATOM 2325 O O . ARG B 1 126 ? -10.852 -11.742 -4.141 1 97.38 126 ARG B O 1
ATOM 2332 N N . TYR B 1 127 ? -9.016 -12.695 -4.961 1 97.69 127 TYR B N 1
ATOM 2333 C CA . TYR B 1 127 ? -8.125 -11.625 -4.527 1 97.69 127 TYR B CA 1
ATOM 2334 C C . TYR B 1 127 ? -7.367 -11.023 -5.707 1 97.69 127 TYR B C 1
ATOM 2336 O O . TYR B 1 127 ? -6.918 -11.758 -6.598 1 97.69 127 TYR B O 1
ATOM 2344 N N . ALA B 1 128 ? -7.223 -9.695 -5.699 1 97.56 128 ALA B N 1
ATOM 2345 C CA . ALA B 1 128 ? -6.465 -9.031 -6.754 1 97.56 128 ALA B CA 1
ATOM 2346 C C . ALA B 1 128 ? -5.914 -7.688 -6.273 1 97.56 128 ALA B C 1
ATOM 2348 O O . ALA B 1 128 ? -6.258 -7.223 -5.188 1 97.56 128 ALA B O 1
ATOM 2349 N N . ASP B 1 129 ? -5.016 -7.129 -7.031 1 96.44 129 ASP B N 1
ATOM 2350 C CA . ASP B 1 129 ? -4.562 -5.742 -6.945 1 96.44 129 ASP B CA 1
ATOM 2351 C C . ASP B 1 129 ? -4.039 -5.418 -5.551 1 96.44 129 ASP B C 1
ATOM 2353 O O . ASP B 1 129 ? -4.41 -4.402 -4.961 1 96.44 129 ASP B O 1
ATOM 2357 N N . GLY B 1 130 ? -3.146 -6.262 -5.094 1 96.62 130 GLY B N 1
ATOM 2358 C CA . GLY B 1 130 ? -2.646 -6.137 -3.734 1 96.62 130 GLY B CA 1
ATOM 2359 C C . GLY B 1 130 ? -1.574 -5.074 -3.59 1 96.62 130 GLY B C 1
ATOM 2360 O O . GLY B 1 130 ? -0.793 -4.844 -4.516 1 96.62 130 GLY B O 1
ATOM 2361 N N . VAL B 1 131 ? -1.571 -4.469 -2.42 1 95.5 131 VAL B N 1
ATOM 2362 C CA . VAL B 1 131 ? -0.471 -3.609 -1.996 1 95.5 131 VAL B CA 1
ATOM 2363 C C . VAL B 1 131 ? -0.083 -3.938 -0.556 1 95.5 131 VAL B C 1
ATOM 2365 O O . VAL B 1 131 ? -0.951 -4.168 0.29 1 95.5 131 VAL B O 1
ATOM 2368 N N . TYR B 1 132 ? 1.242 -3.977 -0.397 1 96.12 132 TYR B N 1
ATOM 2369 C CA . TYR B 1 132 ? 1.728 -4.27 0.947 1 96.12 132 TYR B CA 1
ATOM 2370 C C . TYR B 1 132 ? 1.531 -3.07 1.87 1 96.12 132 TYR B C 1
ATOM 2372 O O . TYR B 1 132 ? 1.78 -1.929 1.478 1 96.12 132 TYR B O 1
ATOM 2380 N N . TRP B 1 133 ? 1.005 -3.361 3.021 1 94 133 TRP B N 1
ATOM 2381 C CA . TRP B 1 133 ? 0.731 -2.41 4.094 1 94 133 TRP B CA 1
ATOM 2382 C C . TRP B 1 133 ? 1.694 -2.611 5.258 1 94 133 TRP B C 1
ATOM 2384 O O . TRP B 1 133 ? 1.376 -3.312 6.223 1 94 133 TRP B O 1
ATOM 2394 N N . PRO B 1 134 ? 2.801 -1.859 5.242 1 89.56 134 PRO B N 1
ATOM 2395 C CA . PRO B 1 134 ? 3.85 -2.123 6.23 1 89.56 134 PRO B CA 1
ATOM 2396 C C . PRO B 1 134 ? 3.379 -1.894 7.664 1 89.56 134 PRO B C 1
ATOM 2398 O O . PRO B 1 134 ? 3.709 -2.676 8.562 1 89.56 134 PRO B O 1
ATOM 2401 N N . LEU B 1 135 ? 2.58 -0.868 7.867 1 85.62 135 LEU B N 1
ATOM 2402 C CA . LEU B 1 135 ? 2.141 -0.498 9.203 1 85.62 135 LEU B CA 1
ATOM 2403 C C . LEU B 1 135 ? 1.39 -1.647 9.867 1 85.62 135 LEU B C 1
ATOM 2405 O O . LEU B 1 135 ? 1.491 -1.844 11.086 1 85.62 135 LEU B O 1
ATOM 2409 N N . LYS B 1 136 ? 0.742 -2.404 9.07 1 90.69 136 LYS B N 1
ATOM 2410 C CA . LYS B 1 136 ? -0.141 -3.424 9.625 1 90.69 136 LYS B CA 1
ATOM 2411 C C . LYS B 1 136 ? 0.371 -4.824 9.312 1 90.69 136 LYS B C 1
ATOM 2413 O O . LYS B 1 136 ? -0.272 -5.82 9.656 1 90.69 136 LYS B O 1
ATOM 2418 N N . LYS B 1 137 ? 1.495 -4.957 8.695 1 93.44 137 LYS B N 1
ATOM 2419 C CA . LYS B 1 137 ? 2.004 -6.238 8.219 1 93.44 137 LYS B CA 1
ATOM 2420 C C . LYS B 1 137 ? 0.909 -7.039 7.52 1 93.44 137 LYS B C 1
ATOM 2422 O O . LYS B 1 137 ? 0.674 -8.203 7.848 1 93.44 137 LYS B O 1
ATOM 2427 N N . ALA B 1 138 ? 0.315 -6.352 6.586 1 96.38 138 ALA B N 1
ATOM 2428 C CA . ALA B 1 138 ? -0.824 -6.902 5.855 1 96.38 138 ALA B CA 1
ATOM 2429 C C . ALA B 1 138 ? -0.769 -6.516 4.383 1 96.38 138 ALA B C 1
ATOM 2431 O O . ALA B 1 138 ? 0.049 -5.684 3.982 1 96.38 138 ALA B O 1
ATOM 2432 N N . LEU B 1 139 ? -1.562 -7.23 3.596 1 97.19 139 LEU B N 1
ATOM 2433 C CA . LEU B 1 139 ? -1.904 -6.809 2.24 1 97.19 139 LEU B CA 1
ATOM 2434 C C . LEU B 1 139 ? -3.283 -6.16 2.205 1 97.19 139 LEU B C 1
ATOM 2436 O O . LEU B 1 139 ? -4.215 -6.633 2.857 1 97.19 139 LEU B O 1
ATOM 2440 N N . VAL B 1 140 ? -3.352 -5.086 1.494 1 96.38 140 VAL B N 1
ATOM 2441 C CA . VAL B 1 140 ? -4.676 -4.633 1.079 1 96.38 140 VAL B CA 1
ATOM 2442 C C . VAL B 1 140 ? -5.004 -5.191 -0.301 1 96.38 140 VAL B C 1
ATOM 2444 O O . VAL B 1 140 ? -4.211 -5.07 -1.235 1 96.38 140 VAL B O 1
ATOM 2447 N N . MET B 1 141 ? -6.184 -5.789 -0.394 1 96.12 141 MET B N 1
ATOM 2448 C CA . MET B 1 141 ? -6.598 -6.457 -1.624 1 96.12 141 MET B CA 1
ATOM 2449 C C . MET B 1 141 ? -7.988 -6 -2.049 1 96.12 141 MET B C 1
ATOM 2451 O O . MET B 1 141 ? -8.82 -5.668 -1.205 1 96.12 141 MET B O 1
ATOM 2455 N N . VAL B 1 142 ? -8.156 -6 -3.332 1 95.5 142 VAL B N 1
ATOM 2456 C CA . VAL B 1 142 ? -9.516 -6.07 -3.85 1 95.5 142 VAL B CA 1
ATOM 2457 C C . VAL B 1 142 ? -10.047 -7.496 -3.713 1 95.5 142 VAL B C 1
ATOM 2459 O O . VAL B 1 142 ? -9.445 -8.43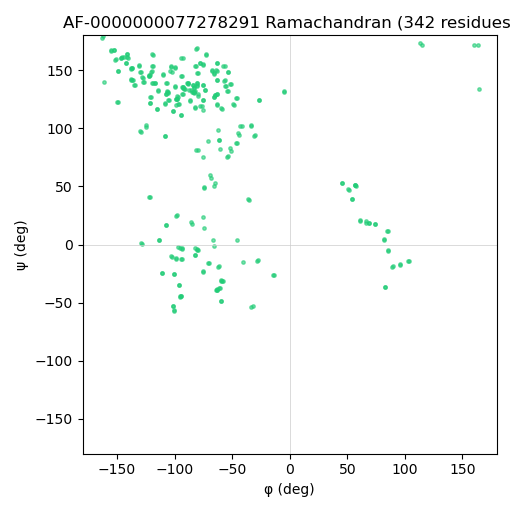8 -4.227 1 95.5 142 VAL B O 1
ATOM 2462 N N . VAL B 1 143 ? -11.18 -7.656 -3.039 1 94.5 143 VAL B N 1
ATOM 2463 C CA . VAL B 1 143 ? -11.727 -8.984 -2.762 1 94.5 143 VAL B CA 1
ATOM 2464 C C . VAL B 1 143 ? -13.125 -9.102 -3.348 1 94.5 143 VAL B C 1
ATOM 2466 O O . VAL B 1 143 ? -13.984 -8.258 -3.088 1 94.5 143 VAL B O 1
ATOM 2469 N N . GLU B 1 144 ? -13.273 -10.047 -4.18 1 93.44 144 GLU B N 1
ATOM 2470 C CA . GLU B 1 144 ? -14.602 -10.422 -4.648 1 93.44 144 GLU B CA 1
ATOM 2471 C C . GLU B 1 144 ? -15.148 -11.602 -3.85 1 93.44 144 GLU B C 1
ATOM 2473 O O . GLU B 1 144 ? -14.539 -12.672 -3.805 1 93.44 144 GLU B O 1
ATOM 2478 N N . ASP B 1 145 ? -16.25 -11.406 -3.225 1 91.88 145 ASP B N 1
ATOM 2479 C CA . ASP B 1 145 ? -16.891 -12.43 -2.396 1 91.88 145 ASP B CA 1
ATOM 2480 C C . ASP B 1 145 ? -18.047 -13.094 -3.133 1 91.88 145 ASP B C 1
ATOM 2482 O O . ASP B 1 145 ? -19.047 -12.445 -3.42 1 91.88 145 ASP B O 1
ATOM 2486 N N . HIS B 1 146 ? -17.891 -14.352 -3.406 1 91.31 146 HIS B N 1
ATOM 2487 C CA . HIS B 1 146 ? -18.906 -15.102 -4.137 1 91.31 146 HIS B CA 1
ATOM 2488 C C . HIS B 1 146 ? -19.641 -16.062 -3.213 1 91.31 146 HIS B C 1
ATOM 2490 O O . HIS B 1 146 ? -20.25 -17.031 -3.674 1 91.31 146 HIS B O 1
ATOM 2496 N N . GLU B 1 147 ? -19.484 -15.789 -1.871 1 82.69 147 GLU B N 1
ATOM 2497 C CA . GLU B 1 147 ? -20.094 -16.688 -0.886 1 82.69 147 GLU B CA 1
ATOM 2498 C C . GLU B 1 147 ? -21.609 -16.75 -1.058 1 82.69 147 GLU B C 1
ATOM 2500 O O . GLU B 1 147 ? -22.203 -17.812 -0.875 1 82.69 147 GLU B O 1
ATOM 2505 N N . GLN B 1 148 ? -22.234 -15.555 -1.165 1 73.75 148 GLN B N 1
ATOM 2506 C CA . GLN B 1 148 ? -23.688 -15.625 -1.253 1 73.75 148 GLN B CA 1
ATOM 2507 C C . GLN B 1 148 ? -24.141 -16.109 -2.631 1 73.75 148 GLN B C 1
ATOM 2509 O O . GLN B 1 148 ? -25.312 -15.969 -2.992 1 73.75 148 GLN B O 1
ATOM 2514 N N . GLY B 1 149 ? -23.672 -17.141 -3.191 1 65.88 149 GLY B N 1
ATOM 2515 C CA . GLY B 1 149 ? -24.094 -17.812 -4.418 1 65.88 149 GLY B CA 1
ATOM 2516 C C . GLY B 1 149 ? -25.344 -17.203 -5.02 1 65.88 149 GLY B C 1
ATOM 2517 O O . GLY B 1 149 ? -26.297 -16.891 -4.305 1 65.88 149 GLY B O 1
ATOM 2518 N N . GLY B 1 150 ? -25.438 -16.891 -6.352 1 61 150 GLY B N 1
ATOM 2519 C CA . GLY B 1 150 ? -26.641 -16.406 -7.016 1 61 150 GLY B CA 1
ATOM 2520 C C . GLY B 1 150 ? -26.844 -14.906 -6.84 1 61 150 GLY B C 1
ATOM 2521 O O . GLY B 1 150 ? -27.625 -14.297 -7.574 1 61 150 GLY B O 1
ATOM 2522 N N . ARG B 1 151 ? -26.469 -14.445 -5.633 1 66.12 151 ARG B N 1
ATOM 2523 C CA . ARG B 1 151 ? -26.641 -13.008 -5.441 1 66.12 151 ARG B CA 1
ATOM 2524 C C . ARG B 1 151 ? -25.484 -12.227 -6.051 1 66.12 151 ARG B C 1
ATOM 2526 O O . ARG B 1 151 ? -24.469 -12.812 -6.422 1 66.12 151 ARG B O 1
ATOM 2533 N N . GLU B 1 152 ? -25.625 -11.023 -6.141 1 76.81 152 GLU B N 1
ATOM 2534 C CA . GLU B 1 152 ? -24.672 -10.094 -6.715 1 76.81 152 GLU B CA 1
ATOM 2535 C C . GLU B 1 152 ? -23.328 -10.148 -5.98 1 76.81 152 GLU B C 1
ATOM 2537 O O . GLU B 1 152 ? -23.297 -10.148 -4.746 1 76.81 152 GLU B O 1
ATOM 2542 N N . THR B 1 153 ? -22.266 -10.547 -6.641 1 82.94 153 THR B N 1
ATOM 2543 C CA . THR B 1 153 ? -20.891 -10.516 -6.152 1 82.94 153 THR B CA 1
ATOM 2544 C C . THR B 1 153 ? -20.578 -9.18 -5.496 1 82.94 153 THR B C 1
ATOM 2546 O O . THR B 1 153 ? -20.922 -8.125 -6.027 1 82.94 153 THR B O 1
ATOM 2549 N N . VAL B 1 154 ? -20.094 -9.211 -4.242 1 86.38 154 VAL B N 1
ATOM 2550 C CA . VAL B 1 154 ? -19.688 -8 -3.541 1 86.38 154 VAL B CA 1
ATOM 2551 C C . VAL B 1 154 ? -18.172 -7.836 -3.633 1 86.38 154 VAL B C 1
ATOM 2553 O O . VAL B 1 154 ? -17.422 -8.781 -3.381 1 86.38 154 VAL B O 1
ATOM 2556 N N . THR B 1 155 ? -17.734 -6.727 -4.109 1 90.62 155 THR B N 1
ATOM 2557 C CA . THR B 1 155 ? -16.312 -6.375 -4.172 1 90.62 155 THR B CA 1
ATOM 2558 C C . THR B 1 155 ? -15.969 -5.336 -3.111 1 90.62 155 THR B C 1
ATOM 2560 O O . THR B 1 155 ? -16.703 -4.367 -2.918 1 90.62 155 THR B O 1
ATOM 2563 N N . ALA B 1 156 ? -14.906 -5.566 -2.336 1 91.62 156 ALA B N 1
ATOM 2564 C CA . ALA B 1 156 ? -14.477 -4.645 -1.286 1 91.62 156 ALA B CA 1
ATOM 2565 C C . ALA B 1 156 ? -12.961 -4.66 -1.133 1 91.62 156 ALA B C 1
ATOM 2567 O O . ALA B 1 156 ? -12.289 -5.57 -1.626 1 91.62 156 ALA B O 1
ATOM 2568 N N . LEU B 1 157 ? -12.484 -3.613 -0.538 1 94.06 157 LEU B N 1
ATOM 2569 C CA . LEU B 1 157 ? -11.109 -3.635 -0.063 1 94.06 157 LEU B CA 1
ATOM 2570 C C . LEU B 1 157 ? -11.016 -4.312 1.3 1 94.06 157 LEU B C 1
ATOM 2572 O O . LEU B 1 157 ? -11.773 -3.988 2.215 1 94.06 157 LEU B O 1
ATOM 2576 N N . MET B 1 158 ? -10.086 -5.227 1.395 1 94.31 158 MET B N 1
ATOM 2577 C CA . MET B 1 158 ? -9.867 -5.91 2.666 1 94.31 158 MET B CA 1
ATOM 2578 C C . MET B 1 158 ? -8.375 -6.059 2.951 1 94.31 158 MET B C 1
ATOM 2580 O O . MET B 1 158 ? -7.559 -6.086 2.025 1 94.31 158 MET B O 1
ATOM 2584 N N . ALA B 1 159 ? -8.102 -6.086 4.219 1 96 159 ALA B N 1
ATOM 2585 C CA . ALA B 1 159 ? -6.742 -6.391 4.664 1 96 159 ALA B CA 1
ATOM 2586 C C . ALA B 1 159 ? -6.57 -7.883 4.938 1 96 159 ALA B C 1
ATOM 2588 O O . ALA B 1 159 ? -7.457 -8.516 5.512 1 96 159 ALA B O 1
ATOM 2589 N N . VAL B 1 160 ? -5.461 -8.438 4.473 1 97.06 160 VAL B N 1
ATOM 2590 C CA . VAL B 1 160 ? -5.078 -9.82 4.766 1 97.06 160 VAL B CA 1
ATOM 2591 C C . VAL B 1 160 ? -3.789 -9.836 5.582 1 97.06 160 VAL B C 1
ATOM 2593 O O . VAL B 1 160 ? -2.732 -9.422 5.098 1 97.06 160 VAL B O 1
ATOM 2596 N N . ASP B 1 161 ? -3.9 -10.336 6.773 1 96.88 161 ASP B N 1
ATOM 2597 C CA . ASP B 1 161 ? -2.697 -10.477 7.59 1 96.88 161 ASP B CA 1
ATOM 2598 C C . ASP B 1 161 ? -1.706 -11.445 6.945 1 96.88 161 ASP B C 1
ATOM 2600 O O . ASP B 1 161 ? -2.061 -12.578 6.613 1 96.88 161 ASP B O 1
ATOM 2604 N N . ILE B 1 162 ? -0.482 -11 6.832 1 96.25 162 ILE B N 1
ATOM 2605 C CA . ILE B 1 162 ? 0.42 -11.797 6.012 1 96.25 162 ILE B CA 1
ATOM 2606 C C . ILE B 1 162 ? 0.976 -12.953 6.836 1 96.25 162 ILE B C 1
ATOM 2608 O O . ILE B 1 162 ? 1.603 -13.867 6.293 1 96.25 162 ILE B O 1
ATOM 2612 N N . ASN B 1 163 ? 0.76 -12.977 8.086 1 94.88 163 ASN B N 1
ATOM 2613 C CA . ASN B 1 163 ? 1.234 -14.07 8.93 1 94.88 163 ASN B CA 1
ATOM 2614 C C . ASN B 1 163 ? 0.149 -15.117 9.148 1 94.88 163 ASN B C 1
ATOM 2616 O O . ASN B 1 163 ? 0.434 -16.312 9.172 1 94.88 163 ASN B O 1
ATOM 2620 N N . THR B 1 164 ? -1.099 -14.641 9.234 1 94.88 164 THR B N 1
ATOM 2621 C CA . THR B 1 164 ? -2.156 -15.57 9.617 1 94.88 164 THR B CA 1
ATOM 2622 C C . THR B 1 164 ? -3.092 -15.836 8.438 1 94.88 164 THR B C 1
ATOM 2624 O O . THR B 1 164 ? -3.828 -16.828 8.43 1 94.88 164 THR B O 1
ATOM 2627 N N . GLY B 1 165 ? -3.146 -14.875 7.484 1 96.19 165 GLY B N 1
ATOM 2628 C CA . GLY B 1 165 ? -4.066 -15 6.367 1 96.19 165 GLY B CA 1
ATOM 2629 C C . GLY B 1 165 ? -5.477 -14.555 6.703 1 96.19 165 GLY B C 1
ATOM 2630 O O . GLY B 1 165 ? -6.379 -14.641 5.867 1 96.19 165 GLY B O 1
ATOM 2631 N N . ILE B 1 166 ? -5.664 -14.047 7.898 1 93.88 166 ILE B N 1
ATOM 2632 C CA . ILE B 1 166 ? -6.988 -13.633 8.344 1 93.88 166 ILE B CA 1
ATOM 2633 C C . ILE B 1 166 ? -7.367 -12.312 7.676 1 93.88 166 ILE B C 1
ATOM 2635 O O . ILE B 1 166 ? -6.539 -11.406 7.562 1 93.88 166 ILE B O 1
ATOM 2639 N N . LEU B 1 167 ? -8.609 -12.25 7.242 1 91.56 167 LEU B N 1
ATOM 2640 C CA . LEU B 1 167 ? -9.125 -11.047 6.598 1 91.56 167 LEU B CA 1
ATOM 2641 C C . LEU B 1 167 ? -9.711 -10.086 7.629 1 91.56 167 LEU B C 1
ATOM 2643 O O . LEU B 1 167 ? -10.383 -10.508 8.57 1 91.56 167 LEU B O 1
ATOM 2647 N N . GLY B 1 168 ? -9.594 -8.945 7.637 1 82.38 168 GLY B N 1
ATOM 2648 C CA . GLY B 1 168 ? -10.203 -7.945 8.5 1 82.38 168 GLY B CA 1
ATOM 2649 C C . GLY B 1 168 ? -9.453 -6.629 8.508 1 82.38 168 GLY B C 1
ATOM 2650 O O . GLY B 1 168 ? -8.555 -6.414 7.688 1 82.38 168 GLY B O 1
ATOM 2651 N N . LEU B 1 169 ? -10.023 -5.621 9.125 1 66.25 169 LEU B N 1
ATOM 2652 C CA . LEU B 1 169 ? -9.273 -4.422 9.484 1 66.25 169 LEU B CA 1
ATOM 2653 C C . LEU B 1 169 ? -8.375 -4.684 10.688 1 66.25 169 LEU B C 1
ATOM 2655 O O . LEU B 1 169 ? -7.824 -3.75 11.273 1 66.25 169 LEU B O 1
ATOM 2659 N N . SER B 1 170 ? -7.965 -5.941 11 1 46.78 170 SER B N 1
ATOM 2660 C CA . SER B 1 170 ? -7.613 -6.352 12.352 1 46.78 170 SER B CA 1
ATOM 2661 C C . SER B 1 170 ? -6.824 -5.266 13.078 1 46.78 170 SER B C 1
ATOM 2663 O O . SER B 1 170 ? -6.438 -5.438 14.234 1 46.78 170 SER B O 1
ATOM 2665 N N . GLY B 1 171 ? -6.164 -4.16 12.812 1 40.44 171 GLY B N 1
ATOM 2666 C CA . GLY B 1 171 ? -5.543 -3.596 14 1 40.44 171 GLY B CA 1
ATOM 2667 C C . GLY B 1 171 ? -6.543 -3.254 15.086 1 40.44 171 GLY B C 1
ATOM 2668 O O . GLY B 1 171 ? -6.164 -2.766 16.156 1 40.44 171 GLY B O 1
ATOM 2669 N N . SER B 1 172 ? -7.777 -2.893 14.805 1 34.66 172 SER B N 1
ATOM 2670 C CA . SER B 1 172 ? -8.648 -2.467 15.898 1 34.66 172 SER B CA 1
ATOM 2671 C C . SER B 1 172 ? -8.953 -3.621 16.844 1 34.66 172 SER B C 1
ATOM 2673 O O . SER B 1 172 ? -9.773 -3.488 17.75 1 34.66 172 SER B O 1
ATOM 2675 N N . SER B 1 173 ? -8.484 -4.715 16.75 1 29.7 173 SER B N 1
ATOM 2676 C CA . SER B 1 173 ? -8.867 -5.484 17.922 1 29.7 173 SER B CA 1
ATOM 2677 C C . SER B 1 173 ? -8.211 -4.922 19.188 1 29.7 173 SER B C 1
ATOM 2679 O O . SER B 1 173 ? -7.062 -4.473 19.141 1 29.7 173 SER B O 1
#

Nearest PDB structures (foldseek):
  7c72-assembly2_B  TM=7.776E-01  e=6.203E-07  Mycobacterium tuberculosis
  6p2o-assembly2_B  TM=6.125E-01  e=5.133E-03  Streptomyces rapamycinicus NRRL 5491
  1yr2-assembly1_A  TM=6.648E-01  e=2.659E-02  Novosphingobium capsulatum
  5fkt-assembly1_A  TM=4.487E-01  e=1.436E-03  Cellvibrio japonicus Ueda107
  5fkr-assembly1_A  TM=4.411E-01  e=4.151E-03  Cellvibrio japonicus Ueda107

Solvent-accessible surface area (backbone atoms only — not comparable to full-atom values): 19311 Å² total; per-residue (Å²): 135,85,77,80,73,73,67,78,84,61,67,78,49,86,69,51,90,67,72,74,64,61,89,81,41,42,80,68,46,77,74,43,64,21,63,72,74,56,33,37,32,32,30,28,29,32,62,92,56,82,48,30,22,35,37,31,33,32,45,77,96,51,86,63,73,39,57,38,51,52,88,92,52,34,53,32,26,64,33,80,81,54,65,37,42,22,60,37,62,52,69,56,25,40,36,33,15,27,51,90,71,36,34,40,29,38,28,60,34,88,58,42,83,38,69,67,40,78,38,38,73,94,63,54,41,30,44,19,58,47,40,80,30,76,94,70,53,21,32,38,25,41,32,40,39,49,70,68,62,96,52,83,69,48,72,45,57,43,30,31,31,71,87,73,27,50,72,42,81,63,76,79,109,135,83,76,81,73,73,66,78,84,60,65,78,49,85,68,50,89,67,69,72,64,62,90,80,41,43,79,69,45,76,74,44,65,21,63,71,73,56,33,36,32,34,31,27,28,32,61,93,56,83,49,30,22,36,38,31,34,32,45,79,96,52,84,64,74,40,60,38,51,55,89,91,53,35,54,32,26,64,33,79,80,54,66,38,42,22,59,37,61,52,67,56,26,40,36,32,14,27,50,89,70,34,33,38,30,40,27,61,33,89,59,43,82,39,69,68,39,78,38,39,70,94,62,53,42,30,45,19,58,48,38,80,31,77,95,71,54,22,32,39,25,42,32,38,39,49,70,68,61,97,52,83,69,47,73,45,59,44,31,29,31,70,86,74,27,50,71,39,80,65,77,79,109

pLDDT: mean 83.33, std 21.06, range [23.67, 98.69]